Protein AF-A0A3D1R0Y3-F1 (afdb_monomer_lite)

Sequence (272 aa):
MRRLLLPVTCLALLPGCATTWTLLALGGVEVEEGSFSQAKPVGPTERRLVVEPVALPRQDQPPAPEAEAPPEPPGESVLPGPMPPAVEVEPSPVPLESCDCPPEPPPGRWEPEPPAPPRAEPELSVQLSCMLQQRPSRELVHKESFSYDVGWKLMTAFMAVSESAIAGLMAHSYLEGRRRGAEELTPLVLGSYLALDALGSALLFFLPTKHNVVDFEAEGRWTSSPGCPAGLTASVGGRSYQVAPDGVLEADGGARVYEQLATPDHGFELRL

Structure (mmCIF, N/CA/C/O backbone):
data_AF-A0A3D1R0Y3-F1
#
_entry.id   AF-A0A3D1R0Y3-F1
#
loop_
_atom_site.group_PDB
_atom_site.id
_atom_site.type_symbol
_atom_site.label_atom_id
_atom_site.label_alt_id
_atom_site.label_comp_id
_atom_site.label_asym_id
_atom_site.label_entity_id
_atom_site.label_seq_id
_atom_site.pdbx_PDB_ins_code
_atom_site.Cartn_x
_atom_site.Cartn_y
_atom_site.Cartn_z
_atom_site.occupancy
_atom_site.B_iso_or_equiv
_atom_site.auth_seq_id
_atom_site.auth_comp_id
_atom_site.auth_asym_id
_atom_site.auth_atom_id
_atom_site.pdbx_PDB_model_num
ATOM 1 N N . MET A 1 1 ? -28.653 5.276 62.771 1.00 43.91 1 MET A N 1
ATOM 2 C CA . MET A 1 1 ? -27.933 6.202 61.863 1.00 43.91 1 MET A CA 1
ATOM 3 C C . MET A 1 1 ? -27.333 5.563 60.598 1.00 43.91 1 MET A C 1
ATOM 5 O O . MET A 1 1 ? -26.984 6.307 59.699 1.00 43.91 1 MET A O 1
ATOM 9 N N . ARG A 1 2 ? -27.273 4.227 60.435 1.00 45.84 2 ARG A N 1
ATOM 10 C CA . ARG A 1 2 ? -26.730 3.581 59.212 1.00 45.84 2 ARG A CA 1
ATOM 11 C C . ARG A 1 2 ? -27.656 3.553 57.976 1.00 45.84 2 ARG A C 1
ATOM 13 O O . ARG A 1 2 ? -27.181 3.258 56.892 1.00 45.84 2 ARG A O 1
ATOM 20 N N . ARG A 1 3 ? -28.952 3.870 58.105 1.00 46.38 3 ARG A N 1
ATOM 21 C CA . ARG A 1 3 ? -29.938 3.746 57.004 1.00 46.38 3 ARG A CA 1
ATOM 22 C C . ARG A 1 3 ? -30.000 4.939 56.034 1.00 46.38 3 ARG A C 1
ATOM 24 O O . ARG A 1 3 ? -30.667 4.836 55.019 1.00 46.38 3 ARG A O 1
ATOM 31 N N . LEU A 1 4 ? -29.297 6.039 56.319 1.00 43.16 4 LEU A N 1
ATOM 32 C CA . LEU A 1 4 ? -29.298 7.255 55.485 1.00 43.16 4 LEU A CA 1
ATOM 33 C C . LEU A 1 4 ? -28.040 7.424 54.618 1.00 43.16 4 LEU A C 1
ATOM 35 O O . LEU A 1 4 ? -28.029 8.282 53.746 1.00 43.16 4 LEU A O 1
ATOM 39 N N . LEU A 1 5 ? -27.005 6.600 54.814 1.00 43.19 5 LEU A N 1
ATOM 40 C CA . LEU A 1 5 ? -25.767 6.693 54.031 1.00 43.19 5 LEU A CA 1
ATOM 41 C C . LEU A 1 5 ? -25.884 6.042 52.645 1.00 43.19 5 LEU A C 1
ATOM 43 O O . LEU A 1 5 ? -25.281 6.546 51.710 1.00 43.19 5 LEU A O 1
ATOM 47 N N . LEU A 1 6 ? -26.700 4.993 52.485 1.00 45.62 6 LEU A N 1
ATOM 48 C CA . LEU A 1 6 ? -26.834 4.261 51.216 1.00 45.62 6 LEU A CA 1
ATOM 49 C C . LEU A 1 6 ? -27.409 5.078 50.034 1.00 45.62 6 LEU A C 1
ATOM 51 O O . LEU A 1 6 ? -26.865 4.972 48.937 1.00 45.62 6 LEU A O 1
ATOM 55 N N . PRO A 1 7 ? -28.474 5.895 50.191 1.00 43.62 7 PRO A N 1
ATOM 56 C CA . PRO A 1 7 ? -29.010 6.654 49.059 1.00 43.62 7 PRO A CA 1
ATOM 57 C C . PRO A 1 7 ? -28.115 7.838 48.660 1.00 43.62 7 PRO A C 1
ATOM 59 O O . PRO A 1 7 ? -28.130 8.247 47.502 1.00 43.62 7 PRO A O 1
ATOM 62 N N . VAL A 1 8 ? -27.299 8.360 49.585 1.00 43.59 8 VAL A N 1
ATOM 63 C CA . VAL A 1 8 ? -26.380 9.481 49.318 1.00 43.59 8 VAL A CA 1
ATOM 64 C C . VAL A 1 8 ? -25.150 9.016 48.531 1.00 43.59 8 VAL A C 1
ATOM 66 O O . VAL A 1 8 ? -24.704 9.729 47.636 1.00 43.59 8 VAL A O 1
ATOM 69 N N . THR A 1 9 ? -24.649 7.798 48.767 1.00 47.84 9 THR A N 1
ATOM 70 C CA . THR A 1 9 ? -23.591 7.212 47.924 1.00 47.84 9 THR A CA 1
ATOM 71 C C . THR A 1 9 ? -24.084 6.824 46.530 1.00 47.84 9 THR A C 1
ATOM 73 O O . THR A 1 9 ? -23.337 7.007 45.573 1.00 47.84 9 THR A O 1
ATOM 76 N N . CYS A 1 10 ? -25.336 6.376 46.367 1.00 46.28 10 CYS A N 1
ATOM 77 C CA . CYS A 1 10 ? -25.897 6.121 45.030 1.00 46.28 10 CYS A CA 1
ATOM 78 C C . CYS A 1 10 ? -26.080 7.407 44.203 1.00 46.28 10 CYS A C 1
ATOM 80 O O . CYS A 1 10 ? -25.841 7.393 42.998 1.00 46.28 10 CYS A O 1
ATOM 82 N N . LEU A 1 11 ? -26.444 8.533 44.829 1.00 43.75 11 LEU A N 1
ATOM 83 C CA . LEU A 1 11 ? -26.556 9.825 44.135 1.00 43.75 11 LEU A CA 1
ATOM 84 C C . LEU A 1 11 ? -25.196 10.452 43.786 1.00 43.75 11 LEU A C 1
ATOM 86 O O . LEU A 1 11 ? -25.104 11.189 42.808 1.00 43.75 11 LEU A O 1
ATOM 90 N N . ALA A 1 12 ? -24.135 10.129 44.531 1.00 46.06 12 ALA A N 1
ATOM 91 C CA . ALA A 1 12 ? -22.780 10.616 44.266 1.00 46.06 12 ALA A CA 1
ATOM 92 C C . ALA A 1 12 ? -22.021 9.824 43.179 1.00 46.06 12 ALA A C 1
ATOM 94 O O . ALA A 1 12 ? -20.980 10.287 42.720 1.00 46.06 12 ALA A O 1
ATOM 95 N N . LEU A 1 13 ? -22.540 8.672 42.729 1.00 50.12 13 LEU A N 1
ATOM 96 C CA . LEU A 1 13 ? -21.955 7.869 41.640 1.00 50.12 13 LEU A CA 1
ATOM 97 C C . LEU A 1 13 ? -22.550 8.179 40.252 1.00 50.12 13 LEU A C 1
ATOM 99 O O . LEU A 1 13 ? -21.905 7.921 39.240 1.00 50.12 13 LEU A O 1
ATOM 103 N N . LEU A 1 14 ? -23.724 8.816 40.188 1.00 51.53 14 LEU A N 1
ATOM 104 C CA . LEU A 1 14 ? -24.324 9.315 38.942 1.00 51.53 14 LEU A CA 1
ATOM 105 C C . LEU A 1 14 ? -23.527 10.432 38.217 1.00 51.53 14 LEU A C 1
ATOM 107 O O . LEU A 1 14 ? -23.531 10.431 36.986 1.00 51.53 14 LEU A O 1
ATOM 111 N N . PRO A 1 15 ? -22.800 11.362 38.879 1.00 48.25 15 PRO A N 1
ATOM 112 C CA . PRO A 1 15 ? -22.000 12.363 38.168 1.00 48.25 15 PRO A CA 1
ATOM 113 C C . PRO A 1 15 ? -20.711 11.806 37.544 1.00 48.25 15 PRO A C 1
ATOM 115 O O . PRO A 1 15 ? -20.110 12.504 36.733 1.00 48.25 15 PRO A O 1
ATOM 118 N N . GLY A 1 16 ? -20.300 10.569 37.864 1.00 50.56 16 GLY A N 1
ATOM 119 C CA . GLY A 1 16 ? -19.068 9.963 37.336 1.00 50.56 16 GLY A CA 1
ATOM 120 C C . GLY A 1 16 ? -19.076 9.760 35.817 1.00 50.56 16 GLY A C 1
ATOM 121 O O . GLY A 1 16 ? -18.033 9.879 35.176 1.00 50.56 16 GLY A O 1
ATOM 122 N N . CYS A 1 17 ? -20.253 9.536 35.225 1.00 54.53 17 CYS A N 1
ATOM 123 C CA . CYS A 1 17 ? -20.400 9.485 33.770 1.00 54.53 17 CYS A CA 1
ATOM 124 C C . CYS A 1 17 ? -20.296 10.891 33.157 1.00 54.53 17 CYS A C 1
ATOM 126 O O . CYS A 1 17 ? -19.574 11.100 32.193 1.00 54.53 17 CYS A O 1
ATOM 128 N N . ALA A 1 18 ? -20.953 11.902 33.733 1.00 48.59 18 ALA A N 1
ATOM 129 C CA . ALA A 1 18 ? -20.951 13.252 33.162 1.00 48.59 18 ALA A CA 1
ATOM 130 C C . ALA A 1 18 ? -19.571 13.941 33.226 1.00 48.59 18 ALA A C 1
ATOM 132 O O . ALA A 1 18 ? -19.209 14.673 32.301 1.00 48.59 18 ALA A O 1
ATOM 133 N N . THR A 1 19 ? -18.787 13.695 34.283 1.00 54.66 19 THR A N 1
ATOM 134 C CA . THR A 1 19 ? -17.438 14.266 34.447 1.00 54.66 19 THR A CA 1
ATOM 135 C C . THR A 1 19 ? -16.392 13.612 33.546 1.00 54.66 19 THR A C 1
ATOM 137 O O . THR A 1 19 ? -15.493 14.302 33.063 1.00 54.66 19 THR A O 1
ATOM 140 N N . THR A 1 20 ? -16.525 12.316 33.247 1.00 55.56 20 THR A N 1
ATOM 141 C CA . THR A 1 20 ? -15.668 11.640 32.256 1.00 55.56 20 THR A CA 1
ATOM 142 C C . THR A 1 20 ? -15.924 12.174 30.845 1.00 55.56 20 THR A C 1
ATOM 144 O O . THR A 1 20 ? -14.968 12.470 30.131 1.00 55.56 20 THR A O 1
ATOM 147 N N . TRP A 1 21 ? -17.185 12.443 30.483 1.00 51.09 21 TRP A N 1
ATOM 148 C CA . TRP A 1 21 ? -17.525 13.104 29.213 1.00 51.09 21 TRP A CA 1
ATOM 149 C C . TRP A 1 21 ? -16.947 14.528 29.089 1.00 51.09 21 TRP A C 1
ATOM 151 O O . TRP A 1 21 ? -16.508 14.918 28.008 1.00 51.09 21 TRP A O 1
ATOM 161 N N . THR A 1 22 ? -16.902 15.310 30.176 1.00 51.06 22 THR A N 1
ATOM 162 C CA . THR A 1 22 ? -16.377 16.693 30.134 1.00 51.06 22 THR A CA 1
ATOM 163 C C . THR A 1 22 ? -14.853 16.755 30.057 1.00 51.06 22 THR A C 1
ATOM 165 O O . THR A 1 22 ? -14.321 17.628 29.375 1.00 51.06 22 THR A O 1
ATOM 168 N N . LEU A 1 23 ? -14.141 15.829 30.707 1.00 54.38 23 LEU A N 1
ATOM 169 C CA . LEU A 1 23 ? -12.680 15.749 30.604 1.00 54.38 23 LEU A CA 1
ATOM 170 C C . LEU A 1 23 ? -12.221 15.294 29.207 1.00 54.38 23 LEU A C 1
ATOM 172 O O . LEU A 1 23 ? -11.168 15.735 28.750 1.00 54.38 23 LEU A O 1
ATOM 176 N N . LEU A 1 24 ? -13.028 14.502 28.490 1.00 50.38 24 LEU A N 1
ATOM 177 C CA . LEU A 1 24 ? -12.716 14.086 27.116 1.00 50.38 24 LEU A CA 1
ATOM 178 C C . LEU A 1 24 ? -12.907 15.177 26.067 1.00 50.38 24 LEU A C 1
ATOM 180 O O . LEU A 1 24 ? -12.140 15.229 25.114 1.00 50.38 24 LEU A O 1
ATOM 184 N N . ALA A 1 25 ? -13.878 16.075 26.242 1.00 54.69 25 ALA A N 1
ATOM 185 C CA . ALA A 1 25 ? -14.027 17.219 25.341 1.00 54.69 25 ALA A CA 1
ATOM 186 C C . ALA A 1 25 ? -12.804 18.163 25.376 1.00 54.69 25 ALA A C 1
ATOM 188 O O . ALA A 1 25 ? -12.629 18.977 24.472 1.00 54.69 25 ALA A O 1
ATOM 189 N N . LEU A 1 26 ? -11.969 18.060 26.419 1.00 51.59 26 LEU A N 1
ATOM 190 C CA . LEU A 1 26 ? -10.788 18.896 26.640 1.00 51.59 26 LEU A CA 1
ATOM 191 C C . LEU A 1 26 ? -9.466 18.184 26.313 1.00 51.59 26 LEU A C 1
ATOM 193 O O . LEU A 1 26 ? -8.479 18.852 26.008 1.00 51.59 26 LEU A O 1
ATOM 197 N N . GLY A 1 27 ? -9.430 16.851 26.369 1.00 49.34 27 GLY A N 1
ATOM 198 C CA . GLY A 1 27 ? -8.261 16.061 25.999 1.00 49.34 27 GLY A CA 1
ATO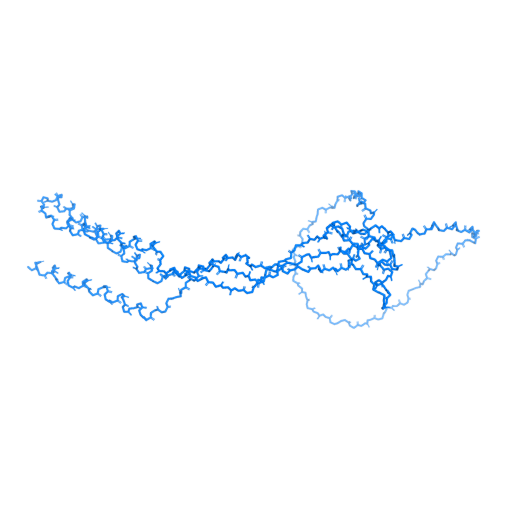M 199 C C . GLY A 1 27 ? -8.284 15.743 24.511 1.00 49.34 27 GLY A C 1
ATOM 200 O O . GLY A 1 27 ? -8.960 14.808 24.101 1.00 49.34 27 GLY A O 1
ATOM 201 N N . GLY A 1 28 ? -7.558 16.507 23.695 1.00 47.62 28 GLY A N 1
ATOM 202 C CA . GLY A 1 28 ? -7.338 16.164 22.289 1.00 47.62 28 GLY A CA 1
ATOM 203 C C . GLY A 1 28 ? -6.600 14.831 22.188 1.00 47.62 28 GLY A C 1
ATOM 204 O O . GLY A 1 28 ? -5.388 14.789 22.374 1.00 47.62 28 GLY A O 1
ATOM 205 N N . VAL A 1 29 ? -7.333 13.740 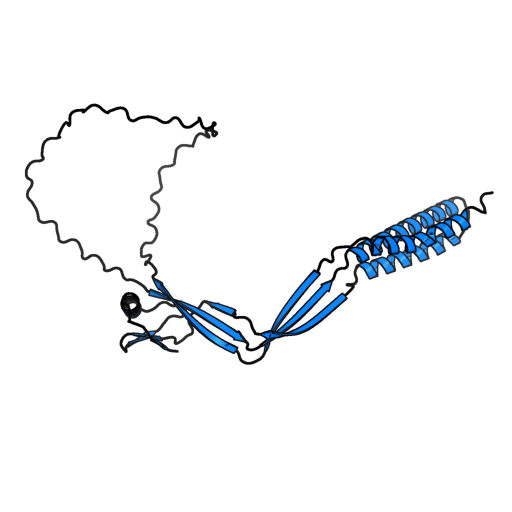21.960 1.00 53.44 29 VAL A N 1
ATOM 206 C CA . VAL A 1 29 ? -6.742 12.413 21.773 1.00 53.44 29 VAL A CA 1
ATOM 207 C C . VAL A 1 29 ? -6.378 12.243 20.305 1.00 53.44 29 VAL A C 1
ATOM 209 O O . VAL A 1 29 ? -7.191 12.495 19.416 1.00 53.44 29 VAL A O 1
ATOM 212 N N . GLU A 1 30 ? -5.137 11.829 20.068 1.00 51.34 30 GLU A N 1
ATOM 213 C CA . GLU A 1 30 ? -4.629 11.514 18.739 1.00 51.34 30 GLU A CA 1
ATOM 214 C C . GLU A 1 30 ? -5.398 10.322 18.158 1.00 51.34 30 GLU A C 1
ATOM 216 O O . GLU A 1 30 ? -5.538 9.268 18.781 1.00 51.34 30 GLU A O 1
ATOM 221 N N . VAL A 1 31 ? -5.942 10.517 16.959 1.00 54.69 31 VAL A N 1
ATOM 222 C CA . VAL A 1 31 ? -6.639 9.481 16.201 1.00 54.69 31 VAL A CA 1
ATOM 223 C C . VAL A 1 31 ? -5.588 8.719 15.409 1.00 54.69 31 VAL A C 1
ATOM 225 O O . VAL A 1 31 ? -4.955 9.281 14.517 1.00 54.69 31 VAL A O 1
ATOM 228 N N . GLU A 1 32 ? -5.396 7.441 15.726 1.00 53.75 32 GLU A N 1
ATOM 229 C CA . GLU A 1 32 ? -4.539 6.573 14.924 1.00 53.75 32 GLU A CA 1
ATOM 230 C C . GLU A 1 32 ? -5.332 6.128 13.683 1.00 53.75 32 GLU A C 1
ATOM 232 O O . GLU A 1 32 ? -6.321 5.388 13.766 1.00 53.75 32 GLU A O 1
ATOM 237 N N . GLU A 1 33 ? -4.951 6.657 12.519 1.00 56.75 33 GLU A N 1
ATOM 238 C CA . GLU A 1 33 ? -5.607 6.367 11.245 1.00 56.75 33 GLU A CA 1
ATOM 239 C C . GLU A 1 33 ? -4.946 5.165 10.563 1.00 56.75 33 GLU A C 1
ATOM 241 O O . GLU A 1 33 ? -3.871 5.262 9.972 1.00 56.75 33 GLU A O 1
ATOM 246 N N . GLY A 1 34 ? -5.624 4.016 10.599 1.00 58.06 34 GLY A N 1
ATOM 247 C CA . GLY A 1 34 ? -5.303 2.892 9.727 1.00 58.06 34 GLY A CA 1
ATOM 248 C C . GLY A 1 34 ? -6.006 3.071 8.384 1.00 58.06 34 GLY A C 1
ATOM 249 O O . GLY A 1 34 ? -7.223 3.270 8.343 1.00 58.06 34 GLY A O 1
ATOM 250 N N . SER A 1 35 ? -5.274 2.983 7.272 1.00 70.88 35 SER A N 1
ATOM 251 C CA . SER A 1 35 ? -5.894 2.970 5.943 1.00 70.88 35 SER A CA 1
ATOM 252 C C . SER A 1 35 ? -5.391 1.815 5.097 1.00 70.88 35 SER A C 1
ATOM 254 O O . SER A 1 35 ? -4.200 1.502 5.085 1.00 70.88 35 SER A O 1
ATOM 256 N N . PHE A 1 36 ? -6.322 1.196 4.387 1.00 76.69 36 PHE A N 1
ATOM 257 C CA . PHE A 1 36 ? -6.064 0.173 3.397 1.00 76.69 36 PHE A CA 1
ATOM 258 C C . PHE A 1 36 ? -6.572 0.681 2.051 1.00 76.69 36 PHE A C 1
ATOM 260 O O . PHE A 1 36 ? -7.679 1.208 1.945 1.00 76.69 36 PHE A O 1
ATOM 267 N N . SER A 1 37 ? -5.742 0.568 1.018 1.00 78.88 37 SER A N 1
ATOM 268 C CA . SER A 1 37 ? -6.105 0.989 -0.332 1.00 78.88 37 SER A CA 1
ATOM 269 C C . SER A 1 37 ? -5.895 -0.149 -1.314 1.00 78.88 37 SER A C 1
ATOM 271 O O . SER A 1 37 ? -4.776 -0.653 -1.437 1.00 78.88 37 SER A O 1
ATOM 273 N N . GLN A 1 38 ? -6.940 -0.504 -2.052 1.00 83.94 38 GLN A N 1
ATOM 274 C CA . GLN A 1 38 ? -6.845 -1.367 -3.224 1.00 83.94 38 GLN A CA 1
ATOM 275 C C . GLN A 1 38 ? -7.096 -0.538 -4.477 1.00 83.94 38 GLN A C 1
ATOM 277 O O . GLN A 1 38 ? -8.025 0.260 -4.525 1.00 83.94 38 GLN A O 1
ATOM 282 N N . ALA A 1 39 ? -6.271 -0.733 -5.500 1.00 85.00 39 ALA A N 1
ATOM 283 C CA . ALA A 1 39 ? -6.458 -0.107 -6.799 1.00 85.00 39 ALA A CA 1
ATOM 284 C C . ALA A 1 39 ? -6.788 -1.183 -7.831 1.00 85.00 39 ALA A C 1
ATOM 286 O O . ALA A 1 39 ? -6.096 -2.201 -7.922 1.00 85.00 39 ALA A O 1
ATOM 287 N N . LYS A 1 40 ? -7.846 -0.961 -8.611 1.00 86.81 40 LYS A N 1
ATOM 288 C CA . LYS A 1 40 ? -8.212 -1.823 -9.735 1.00 86.81 40 LYS A CA 1
ATOM 289 C C . LYS A 1 40 ? -8.033 -1.056 -11.047 1.00 86.81 40 LYS A C 1
ATOM 291 O O . LYS A 1 40 ? -8.604 0.027 -11.176 1.00 86.81 40 LYS A O 1
ATOM 296 N N . PRO A 1 41 ? -7.296 -1.596 -12.033 1.00 84.81 41 PRO A N 1
ATOM 297 C CA . PRO A 1 41 ? -7.126 -0.930 -13.319 1.00 84.81 41 PRO A CA 1
ATOM 298 C C . PRO A 1 41 ? -8.458 -0.867 -14.075 1.00 84.81 41 PRO A C 1
ATOM 300 O O . PRO A 1 41 ? -9.185 -1.863 -14.160 1.00 84.81 41 PRO A O 1
ATOM 303 N N . VAL A 1 42 ? -8.766 0.301 -14.642 1.00 86.75 42 VAL A N 1
ATOM 304 C CA . VAL A 1 42 ? -9.965 0.551 -15.450 1.00 86.75 42 VAL A CA 1
ATOM 305 C C . VAL A 1 42 ? -9.577 1.260 -16.752 1.00 86.75 42 VAL A C 1
ATOM 307 O O . VAL A 1 42 ? -8.870 2.267 -16.772 1.00 86.75 42 VAL A O 1
ATOM 310 N N . GLY A 1 43 ? -10.080 0.740 -17.871 1.00 85.12 43 GLY A N 1
ATOM 311 C CA . GLY A 1 43 ? -9.884 1.335 -19.192 1.00 85.12 43 GLY A CA 1
ATOM 312 C C . GLY A 1 43 ? -8.619 0.864 -19.923 1.00 85.12 43 GLY A C 1
ATOM 313 O O . GLY A 1 43 ? -7.980 -0.105 -19.507 1.00 85.12 43 GLY A O 1
ATOM 314 N N . PRO A 1 44 ? -8.286 1.506 -21.059 1.00 88.06 44 PRO A N 1
ATOM 315 C CA . PRO A 1 44 ? -7.142 1.124 -21.878 1.00 88.06 44 PRO A CA 1
ATOM 316 C C . PRO A 1 44 ? -5.819 1.308 -21.128 1.00 88.06 44 PRO A C 1
ATOM 318 O O . PRO A 1 44 ? -5.674 2.200 -20.291 1.00 88.06 44 PRO A O 1
ATOM 321 N N . THR A 1 45 ? -4.842 0.462 -21.446 1.00 88.31 45 THR A N 1
ATOM 322 C CA . THR A 1 45 ? -3.493 0.519 -20.876 1.00 88.31 45 THR A CA 1
ATOM 323 C C . THR A 1 45 ? -2.544 1.182 -21.862 1.00 88.31 45 THR A C 1
ATOM 325 O O . THR A 1 45 ? -2.357 0.696 -22.976 1.00 88.31 45 THR A O 1
ATOM 328 N N . GLU A 1 46 ? -1.923 2.273 -21.434 1.00 89.38 46 GLU A N 1
ATOM 329 C CA . GLU A 1 46 ? -0.787 2.874 -22.116 1.00 89.38 46 GLU A CA 1
ATOM 330 C C . GLU A 1 46 ? 0.457 2.026 -21.830 1.00 89.38 46 GLU A C 1
ATOM 332 O O . GLU A 1 46 ? 0.731 1.671 -20.680 1.00 89.38 46 GLU A O 1
ATOM 337 N N . ARG A 1 47 ? 1.200 1.666 -22.878 1.00 86.50 47 ARG A N 1
ATOM 338 C CA . ARG A 1 47 ? 2.437 0.892 -22.769 1.00 86.50 47 ARG A CA 1
ATOM 339 C C . ARG A 1 47 ? 3.564 1.673 -23.414 1.00 86.50 47 ARG A C 1
ATOM 341 O O . ARG A 1 47 ? 3.418 2.132 -24.543 1.00 86.50 47 ARG A O 1
ATOM 348 N N . ARG A 1 48 ? 4.691 1.777 -22.718 1.00 85.94 48 ARG A N 1
ATOM 349 C CA . ARG A 1 48 ? 5.932 2.317 -23.271 1.00 85.94 48 ARG A CA 1
ATOM 350 C C . ARG A 1 48 ? 7.094 1.408 -22.912 1.00 85.94 48 ARG A C 1
ATOM 352 O O . ARG A 1 48 ? 7.151 0.866 -21.809 1.00 85.94 48 ARG A O 1
ATOM 359 N N . LEU A 1 49 ? 8.005 1.245 -23.857 1.00 85.44 49 LEU A N 1
ATOM 360 C CA . LEU A 1 49 ? 9.255 0.538 -23.647 1.00 85.44 49 LEU A CA 1
ATOM 361 C C . LEU A 1 49 ? 10.338 1.584 -23.387 1.00 85.44 49 LEU A C 1
ATOM 363 O O . LEU A 1 49 ? 10.576 2.443 -24.234 1.00 85.44 49 LEU A O 1
ATOM 367 N N . VAL A 1 50 ? 10.954 1.530 -22.212 1.00 84.62 50 VAL A N 1
ATOM 368 C CA . VAL A 1 50 ? 12.142 2.328 -21.901 1.00 84.62 50 VAL A CA 1
ATOM 369 C C . VAL A 1 50 ? 13.343 1.417 -22.097 1.00 84.62 50 VAL A C 1
ATOM 371 O O . VAL A 1 50 ? 13.378 0.336 -21.513 1.00 84.62 50 VAL A O 1
ATOM 374 N N . VAL A 1 51 ? 14.282 1.821 -22.950 1.00 82.81 51 VAL A N 1
ATOM 375 C CA . VAL A 1 51 ? 15.495 1.049 -23.233 1.00 82.81 51 VAL A CA 1
ATOM 376 C C . VAL A 1 51 ? 16.704 1.911 -22.940 1.00 82.81 51 VAL A C 1
ATOM 378 O O . VAL A 1 51 ? 16.843 2.996 -23.503 1.00 82.81 51 VAL A O 1
ATOM 381 N N . GLU A 1 52 ? 17.573 1.412 -22.073 1.00 83.00 52 GLU A N 1
ATOM 382 C CA . GLU A 1 52 ? 18.833 2.055 -21.726 1.00 83.00 52 GLU A CA 1
ATOM 383 C C . GLU A 1 52 ? 19.990 1.114 -22.071 1.00 83.00 52 GLU A C 1
ATOM 385 O O . GLU A 1 52 ? 19.969 -0.056 -21.680 1.00 83.00 52 GLU A O 1
ATOM 390 N N . PRO A 1 53 ? 21.001 1.572 -22.820 1.00 75.75 53 PRO A N 1
ATOM 391 C CA . PRO A 1 53 ? 22.163 0.751 -23.104 1.00 75.75 53 PRO A CA 1
ATOM 392 C C . PRO A 1 53 ? 23.056 0.651 -21.865 1.00 75.75 53 PRO A C 1
ATOM 394 O O . PRO A 1 53 ? 23.460 1.658 -21.286 1.00 75.75 53 PRO A O 1
ATOM 397 N N . VAL A 1 54 ? 23.401 -0.576 -21.488 1.00 77.69 54 VAL A N 1
ATOM 398 C CA . VAL A 1 54 ? 24.332 -0.882 -20.404 1.00 77.69 54 VAL A CA 1
ATOM 399 C C . VAL A 1 54 ? 25.541 -1.589 -21.008 1.00 77.69 54 VAL A C 1
ATOM 401 O O . VAL A 1 54 ? 25.446 -2.690 -21.553 1.00 77.69 54 VAL A O 1
ATOM 404 N N . ALA A 1 55 ? 26.703 -0.943 -20.930 1.00 68.12 55 ALA A N 1
ATOM 405 C CA . ALA A 1 55 ? 27.966 -1.584 -21.269 1.00 68.12 55 ALA A CA 1
ATOM 406 C C . ALA A 1 55 ? 28.393 -2.462 -20.087 1.00 68.12 55 ALA A C 1
ATOM 408 O O . ALA A 1 55 ? 28.730 -1.943 -19.021 1.00 68.12 55 ALA A O 1
ATOM 409 N N . LEU A 1 56 ? 28.360 -3.784 -20.261 1.00 65.06 56 LEU A N 1
ATOM 410 C CA . LEU A 1 56 ? 28.872 -4.712 -19.259 1.00 65.06 56 LEU A CA 1
ATOM 411 C C . LEU A 1 56 ? 30.316 -5.109 -19.590 1.00 65.06 56 LEU A C 1
ATOM 413 O O . LEU A 1 56 ? 30.598 -5.479 -20.732 1.00 65.06 56 LEU A O 1
ATOM 417 N N . PRO A 1 57 ? 31.238 -5.089 -18.611 1.00 56.22 57 PRO A N 1
ATOM 418 C CA . PRO A 1 57 ? 32.516 -5.765 -18.763 1.00 56.22 57 PRO A CA 1
ATOM 419 C C . PRO A 1 57 ? 32.272 -7.279 -18.762 1.00 56.22 57 PRO A C 1
ATOM 421 O O . PRO A 1 57 ? 31.628 -7.815 -17.858 1.00 56.22 57 PRO A O 1
ATOM 424 N N . ARG A 1 58 ? 32.778 -7.981 -19.777 1.00 58.19 58 ARG A N 1
ATOM 425 C CA . ARG A 1 58 ? 32.640 -9.434 -19.872 1.00 58.19 58 ARG A CA 1
ATOM 426 C C . ARG A 1 58 ? 33.454 -10.118 -18.764 1.00 58.19 58 ARG A C 1
ATOM 428 O O . ARG A 1 58 ? 34.670 -9.954 -18.694 1.00 58.19 58 ARG A O 1
ATOM 435 N N . GLN A 1 59 ? 32.789 -10.877 -17.889 1.00 51.38 59 GLN A N 1
ATOM 436 C CA . GLN A 1 59 ? 33.444 -11.753 -16.909 1.00 51.38 59 GLN A CA 1
ATOM 437 C C . GLN A 1 59 ? 33.874 -13.065 -17.587 1.00 51.38 59 GLN A C 1
ATOM 439 O O . GLN A 1 59 ? 33.197 -14.079 -17.464 1.00 51.38 59 GLN A O 1
ATOM 444 N N . ASP A 1 60 ? 34.999 -13.061 -18.302 1.00 50.44 60 ASP A N 1
ATOM 445 C CA . ASP A 1 60 ? 35.563 -14.283 -18.912 1.00 50.44 60 ASP A CA 1
ATOM 446 C C . ASP A 1 60 ? 36.558 -15.034 -18.007 1.00 50.44 60 ASP A C 1
ATOM 448 O O . ASP A 1 60 ? 37.287 -15.912 -18.465 1.00 50.44 60 ASP A O 1
ATOM 452 N N . GLN A 1 61 ? 36.585 -14.747 -16.705 1.00 46.56 61 GLN A N 1
ATOM 453 C CA . GLN A 1 61 ? 37.338 -15.563 -15.756 1.00 46.56 61 GLN A CA 1
ATOM 454 C C . GLN A 1 61 ? 36.401 -16.129 -14.689 1.00 46.56 61 GLN A C 1
ATOM 456 O O . GLN A 1 61 ? 35.885 -15.362 -13.874 1.00 46.56 61 GLN A O 1
ATOM 461 N N . PRO A 1 62 ? 36.214 -17.466 -14.629 1.00 48.12 62 PRO A N 1
ATOM 462 C CA . PRO A 1 62 ? 35.926 -18.100 -13.350 1.00 48.12 62 PRO A CA 1
ATOM 463 C C . PRO A 1 62 ? 36.961 -17.560 -12.356 1.00 48.12 62 PRO A C 1
ATOM 465 O O . PRO A 1 62 ? 38.135 -17.474 -12.744 1.00 48.12 62 PRO A O 1
ATOM 468 N N . PRO A 1 63 ? 36.579 -17.168 -11.125 1.00 49.78 63 PRO A N 1
ATOM 469 C CA . PRO A 1 63 ? 37.576 -16.816 -10.127 1.00 49.78 63 PRO A CA 1
ATOM 470 C C . PRO A 1 63 ? 38.581 -17.964 -10.098 1.00 49.78 63 PRO A C 1
ATOM 472 O O . PRO A 1 63 ? 38.189 -19.128 -9.959 1.00 49.78 63 PRO A O 1
ATOM 475 N N . ALA A 1 64 ? 39.855 -17.652 -10.357 1.00 52.25 64 ALA A N 1
ATOM 476 C CA . ALA A 1 64 ? 40.917 -18.632 -10.206 1.00 52.25 64 ALA A CA 1
ATOM 477 C C . ALA A 1 64 ? 40.706 -19.289 -8.834 1.00 52.25 64 ALA A C 1
ATOM 479 O O . ALA A 1 64 ? 40.414 -18.550 -7.888 1.00 52.25 64 ALA A O 1
ATOM 480 N N . PRO A 1 65 ? 40.760 -20.631 -8.716 1.00 49.34 65 PRO A N 1
ATOM 481 C CA . PRO A 1 65 ? 40.614 -21.272 -7.417 1.00 49.34 65 PRO A CA 1
ATOM 482 C C . PRO A 1 65 ? 41.585 -20.574 -6.471 1.00 49.34 65 PRO A C 1
ATOM 484 O O . PRO A 1 65 ? 42.776 -20.503 -6.784 1.00 49.34 65 PRO A O 1
ATOM 487 N N . GLU A 1 66 ? 41.050 -19.964 -5.407 1.00 51.69 66 GLU A N 1
ATOM 488 C CA . GLU A 1 66 ? 41.846 -19.259 -4.409 1.00 51.69 66 GLU A CA 1
ATOM 489 C C . GLU A 1 66 ? 42.992 -20.185 -4.024 1.00 51.69 66 GLU A C 1
ATOM 491 O O . GLU A 1 66 ? 42.776 -21.281 -3.502 1.00 51.69 66 GLU A O 1
ATOM 496 N N . ALA A 1 67 ? 44.215 -19.779 -4.368 1.00 49.38 67 ALA A N 1
ATOM 497 C CA . ALA A 1 67 ? 45.391 -20.418 -3.830 1.00 49.38 67 ALA A CA 1
ATOM 498 C C . ALA A 1 67 ? 45.276 -20.256 -2.318 1.00 49.38 67 ALA A C 1
ATOM 500 O O . ALA A 1 67 ? 45.306 -19.134 -1.815 1.00 49.38 67 ALA A O 1
ATOM 501 N N . GLU A 1 68 ? 45.052 -21.381 -1.646 1.00 46.47 68 GLU A N 1
ATOM 502 C CA . GLU A 1 68 ? 44.936 -21.522 -0.204 1.00 46.47 68 GLU A CA 1
ATOM 503 C C . GLU A 1 68 ? 46.048 -20.692 0.451 1.00 46.47 68 GLU A C 1
ATOM 505 O O . GLU A 1 68 ? 47.232 -21.038 0.388 1.00 46.47 68 GLU A O 1
ATOM 510 N N . ALA A 1 69 ? 45.681 -19.524 0.981 1.00 52.09 69 ALA A N 1
ATOM 511 C CA . ALA A 1 69 ? 46.621 -18.670 1.680 1.00 52.09 69 ALA A CA 1
ATOM 512 C C . ALA A 1 69 ? 47.132 -19.453 2.901 1.00 52.09 69 ALA A C 1
ATOM 514 O O . ALA A 1 69 ? 46.320 -20.054 3.613 1.00 52.09 69 ALA A O 1
ATOM 515 N N . PRO A 1 70 ? 48.453 -19.481 3.166 1.00 57.62 70 PRO A N 1
ATOM 516 C CA . PRO A 1 70 ? 48.976 -20.087 4.382 1.00 57.62 70 PRO A CA 1
ATOM 517 C C . PRO A 1 70 ? 48.271 -19.472 5.600 1.00 57.62 70 PRO A C 1
ATOM 519 O O . PRO A 1 70 ? 48.069 -18.256 5.611 1.00 57.62 70 PRO A O 1
ATOM 522 N N . PRO A 1 71 ? 47.887 -20.272 6.611 1.00 52.38 71 PRO A N 1
ATOM 523 C CA . PRO A 1 71 ? 47.086 -19.784 7.725 1.00 52.38 71 PRO A CA 1
ATOM 524 C C . PRO A 1 71 ? 47.793 -18.620 8.428 1.00 52.38 71 PRO A C 1
ATOM 526 O O . PRO A 1 71 ? 48.948 -18.745 8.845 1.00 52.38 71 PRO A O 1
ATOM 529 N N . GLU A 1 72 ? 47.089 -17.492 8.552 1.00 60.09 72 GLU A N 1
ATOM 530 C CA . GLU A 1 72 ? 47.546 -16.342 9.328 1.00 60.09 72 GLU A CA 1
ATOM 531 C C . GLU A 1 72 ? 47.805 -16.758 10.787 1.00 60.09 72 GLU A C 1
ATOM 533 O O . GLU A 1 72 ? 47.005 -17.496 11.378 1.00 60.09 72 GLU A O 1
ATOM 538 N N . PRO A 1 73 ? 48.909 -16.299 11.405 1.00 57.62 73 PRO A N 1
ATOM 539 C CA . PRO A 1 73 ? 49.119 -16.493 12.830 1.00 57.62 73 PRO A CA 1
ATOM 540 C C . PRO A 1 73 ? 48.035 -15.740 13.624 1.00 57.62 73 PRO A C 1
ATOM 542 O O . PRO A 1 73 ? 47.600 -14.665 13.208 1.00 57.62 73 PRO A O 1
ATOM 545 N N . PRO A 1 74 ? 47.588 -16.281 14.771 1.00 47.75 74 PRO A N 1
ATOM 546 C CA . PRO A 1 74 ? 46.485 -15.711 15.533 1.00 47.75 74 PRO A CA 1
ATOM 547 C C . PRO A 1 74 ? 46.803 -14.278 15.967 1.00 47.75 74 PRO A C 1
ATOM 549 O O . PRO A 1 74 ? 47.757 -14.035 16.705 1.00 47.75 74 PRO A O 1
ATOM 552 N N . GLY A 1 75 ? 45.975 -13.341 15.499 1.00 42.41 75 GLY A N 1
ATOM 553 C CA . GLY A 1 75 ? 46.039 -11.932 15.858 1.00 42.41 75 GLY A CA 1
ATOM 554 C C . GLY A 1 75 ? 45.860 -11.730 17.359 1.00 42.41 75 GLY A C 1
ATOM 555 O O . GLY A 1 75 ? 44.830 -12.077 17.941 1.00 42.41 75 GLY A O 1
ATOM 556 N N . GLU A 1 76 ? 46.876 -11.144 17.983 1.00 46.75 76 GLU A N 1
ATOM 557 C CA . GLU A 1 76 ? 46.805 -10.621 19.338 1.00 46.75 76 GLU A CA 1
ATOM 558 C C . GLU A 1 76 ? 45.878 -9.398 19.349 1.00 46.75 76 GLU A C 1
ATOM 560 O O . GLU A 1 76 ? 46.100 -8.395 18.671 1.00 46.75 76 GLU A O 1
ATOM 565 N N . SER A 1 77 ? 44.803 -9.504 20.126 1.00 44.94 77 SER A N 1
ATOM 566 C CA . SER A 1 77 ? 43.863 -8.427 20.425 1.00 44.94 77 SER A CA 1
ATOM 567 C C . SER A 1 77 ? 44.579 -7.300 21.181 1.00 44.94 77 SER A C 1
ATOM 569 O O . SER A 1 77 ? 44.663 -7.326 22.412 1.00 44.94 77 SER A O 1
ATOM 571 N N . VAL A 1 78 ? 45.048 -6.279 20.465 1.00 52.06 78 VAL A N 1
ATOM 572 C CA . VAL A 1 78 ? 45.497 -5.019 21.070 1.00 52.06 78 VAL A CA 1
ATOM 573 C C . VAL A 1 78 ? 44.342 -4.016 21.034 1.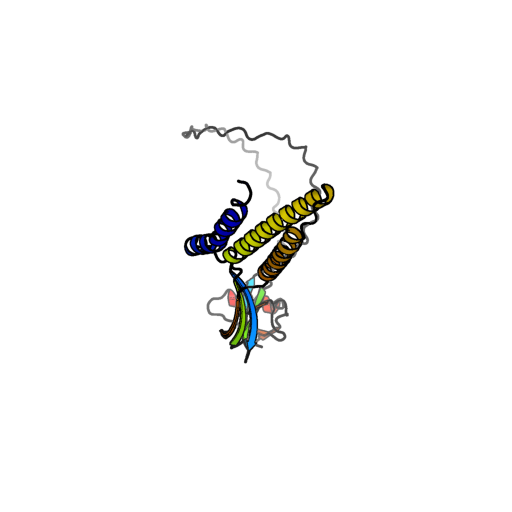00 52.06 78 VAL A C 1
ATOM 575 O O . VAL A 1 78 ? 43.925 -3.543 19.980 1.00 52.06 78 VAL A O 1
ATOM 578 N N . LEU A 1 79 ? 43.808 -3.723 22.222 1.00 50.81 79 LEU A N 1
ATOM 579 C CA . LEU A 1 79 ? 42.838 -2.658 22.492 1.00 50.81 79 LEU A CA 1
ATOM 580 C C . LEU A 1 79 ? 43.315 -1.301 21.932 1.00 50.81 79 LEU A C 1
ATOM 582 O O . LEU A 1 79 ? 44.498 -0.978 22.061 1.00 50.81 79 LEU A O 1
ATOM 586 N N . PRO A 1 80 ? 42.416 -0.455 21.394 1.00 48.06 80 PRO A N 1
ATOM 587 C CA . PRO A 1 80 ? 42.787 0.875 20.927 1.00 48.06 80 PRO A CA 1
ATOM 588 C C . PRO A 1 80 ? 43.089 1.797 22.118 1.00 48.06 80 PRO A C 1
ATOM 590 O O . PRO A 1 80 ? 42.200 2.166 22.887 1.00 48.06 80 PRO A O 1
ATOM 593 N N . GLY A 1 81 ? 44.363 2.162 22.273 1.00 51.69 81 GLY A N 1
ATOM 594 C CA . GLY A 1 81 ? 44.809 3.243 23.154 1.00 51.69 81 GLY A CA 1
ATOM 595 C C . GLY A 1 81 ? 44.551 4.631 22.540 1.00 51.69 81 GLY A C 1
ATOM 596 O O . GLY A 1 81 ? 44.385 4.747 21.325 1.00 51.69 81 GLY A O 1
ATOM 597 N N . PRO A 1 82 ? 44.491 5.694 23.361 1.00 58.53 82 PRO A N 1
ATOM 598 C CA . PRO A 1 82 ? 44.043 7.020 22.938 1.00 58.53 82 PRO A CA 1
ATOM 599 C C . PRO A 1 82 ? 45.059 7.726 22.026 1.00 58.53 82 PRO A C 1
ATOM 601 O O . PRO A 1 82 ? 46.267 7.660 22.250 1.00 58.53 82 PRO A O 1
ATOM 604 N N . MET A 1 83 ? 44.546 8.441 21.017 1.00 62.06 83 MET A N 1
ATOM 605 C CA . MET A 1 83 ? 45.327 9.288 20.106 1.00 62.06 83 MET A CA 1
ATOM 606 C C . MET A 1 83 ? 46.053 10.422 20.854 1.00 62.06 83 MET A C 1
ATOM 608 O O . MET A 1 83 ? 45.399 11.163 21.595 1.00 62.06 83 MET A O 1
ATOM 612 N N . PRO A 1 84 ? 47.363 10.633 20.622 1.00 66.44 84 PRO A N 1
ATOM 613 C CA . PRO A 1 84 ? 48.045 11.863 21.008 1.00 66.44 84 PRO A CA 1
ATOM 614 C C . PRO A 1 84 ? 47.802 12.998 19.986 1.00 66.44 84 PRO A C 1
ATOM 616 O O . PRO A 1 84 ? 47.489 12.730 18.823 1.00 66.44 84 PRO A O 1
ATOM 619 N N . PRO A 1 85 ? 47.918 14.270 20.415 1.00 50.75 85 PRO A N 1
ATOM 620 C CA . PRO A 1 85 ? 47.577 15.438 19.606 1.00 50.75 85 PRO A CA 1
ATOM 621 C C . PRO A 1 85 ? 48.587 15.705 18.483 1.00 50.75 85 PRO A C 1
ATOM 623 O O . PRO A 1 85 ? 49.760 15.347 18.573 1.00 50.75 85 PRO A O 1
ATOM 626 N N . ALA A 1 86 ? 48.100 16.379 17.439 1.00 47.72 86 ALA A N 1
ATOM 627 C CA . ALA A 1 86 ? 48.869 16.795 16.275 1.00 47.72 86 ALA A CA 1
ATOM 628 C C . ALA A 1 86 ? 50.065 17.674 16.672 1.00 47.72 86 ALA A C 1
ATOM 630 O O . ALA A 1 86 ? 49.899 18.720 17.299 1.00 47.72 86 ALA A O 1
ATOM 631 N N . VAL A 1 87 ? 51.260 17.244 16.271 1.00 49.56 87 VAL A N 1
ATOM 632 C CA . VAL A 1 87 ? 52.484 18.045 16.308 1.00 49.56 87 VAL A CA 1
ATOM 633 C C . VAL A 1 87 ? 52.869 18.333 14.861 1.00 49.56 87 VAL A C 1
ATOM 635 O O . VAL A 1 87 ? 53.108 17.409 14.085 1.00 49.56 87 VAL A O 1
ATOM 638 N N . GLU A 1 88 ? 52.886 19.616 14.500 1.00 55.12 88 GLU A N 1
ATOM 639 C CA . GLU A 1 88 ? 53.513 20.114 13.277 1.00 55.12 88 GLU A CA 1
ATOM 640 C C . GLU A 1 88 ? 55.009 19.786 13.324 1.00 55.12 88 GLU A C 1
ATOM 642 O O . GLU A 1 88 ? 55.709 20.172 14.260 1.00 55.12 88 GLU A O 1
ATOM 647 N N . VAL A 1 89 ? 55.500 19.056 12.323 1.00 47.22 89 VAL A N 1
ATOM 648 C CA . VAL A 1 89 ? 56.928 18.773 12.158 1.00 47.22 89 VAL A CA 1
ATOM 649 C C . VAL A 1 89 ? 57.409 19.495 10.905 1.00 47.22 89 VAL A C 1
ATOM 651 O O . VAL A 1 89 ? 57.013 19.163 9.788 1.00 47.22 89 VAL A O 1
ATOM 654 N N . GLU A 1 90 ? 58.251 20.507 11.118 1.00 48.09 90 GLU A N 1
ATOM 655 C CA . GLU A 1 90 ? 59.051 21.173 10.089 1.00 48.09 90 GLU A CA 1
ATOM 656 C C . GLU A 1 90 ? 59.986 20.177 9.369 1.00 48.09 90 GLU A C 1
ATOM 658 O O . GLU A 1 90 ? 60.463 19.213 9.978 1.00 48.09 90 GLU A O 1
ATOM 663 N N . PRO A 1 91 ? 60.303 20.397 8.079 1.00 48.56 91 PRO A N 1
ATOM 664 C CA . PRO A 1 91 ? 61.180 19.513 7.324 1.00 48.56 91 PRO A CA 1
ATOM 665 C C . PRO A 1 91 ? 62.645 19.710 7.734 1.00 48.56 91 PRO A C 1
ATOM 667 O O . PRO A 1 91 ? 63.246 20.753 7.482 1.00 48.56 91 PRO A O 1
ATOM 670 N N . SER A 1 92 ? 63.238 18.671 8.323 1.00 43.66 92 SER A N 1
ATOM 671 C CA . SER A 1 92 ? 64.685 18.583 8.541 1.00 43.66 92 SER A CA 1
ATOM 672 C C . SER A 1 92 ? 65.369 17.906 7.336 1.00 43.66 92 SER A C 1
ATOM 674 O O . SER A 1 92 ? 64.796 16.974 6.763 1.00 43.66 92 SER A O 1
ATOM 676 N N . PRO A 1 93 ? 66.565 18.356 6.911 1.00 52.44 93 PRO A N 1
ATOM 677 C CA . PRO A 1 93 ? 67.202 17.925 5.668 1.00 52.44 93 PRO A CA 1
ATOM 678 C C . PRO A 1 93 ? 67.869 16.547 5.800 1.00 52.44 93 PRO A C 1
ATOM 680 O O . PRO A 1 93 ? 68.627 16.292 6.734 1.00 52.44 93 PRO A O 1
ATOM 683 N N . VAL A 1 94 ? 67.616 15.672 4.824 1.00 54.25 94 VAL A N 1
ATOM 684 C CA . VAL A 1 94 ? 68.264 14.357 4.694 1.00 54.25 94 VAL A CA 1
ATOM 685 C C . VAL A 1 94 ? 69.663 14.533 4.075 1.00 54.25 94 VAL A C 1
ATOM 687 O O . VAL A 1 94 ? 69.782 15.221 3.057 1.00 54.25 94 VAL A O 1
ATOM 690 N N . PRO A 1 95 ? 70.727 13.938 4.648 1.00 52.12 95 PRO A N 1
ATOM 691 C CA . PRO A 1 95 ? 72.055 13.945 4.050 1.00 52.12 95 PRO A CA 1
ATOM 692 C C . PRO A 1 95 ? 72.149 12.962 2.873 1.00 52.12 95 PRO A C 1
ATOM 694 O O . PRO A 1 95 ? 71.587 11.872 2.901 1.00 52.12 95 PRO A O 1
ATOM 697 N N . LEU A 1 96 ? 72.881 13.377 1.835 1.00 53.56 96 LEU A N 1
ATOM 698 C CA . LEU A 1 96 ? 73.244 12.586 0.658 1.00 53.56 96 LEU A CA 1
ATOM 699 C C . LEU A 1 96 ? 74.046 11.343 1.064 1.00 53.56 96 LEU A C 1
ATOM 701 O O . LEU A 1 96 ? 75.238 11.443 1.355 1.00 53.56 96 LEU A O 1
ATOM 705 N N . GLU A 1 97 ? 73.396 10.183 1.040 1.00 55.38 97 GLU A N 1
ATOM 706 C CA . GLU A 1 97 ? 74.051 8.882 1.140 1.00 55.38 97 GLU A CA 1
ATOM 707 C C . GLU A 1 97 ? 74.336 8.346 -0.270 1.00 55.38 97 GLU A C 1
ATOM 709 O O . GLU A 1 97 ? 73.514 8.420 -1.187 1.00 55.38 97 GLU A O 1
ATOM 714 N N . SER A 1 98 ? 75.575 7.908 -0.453 1.00 46.19 98 SER A N 1
ATOM 715 C CA . SER A 1 98 ? 76.206 7.510 -1.706 1.00 46.19 98 SER A CA 1
ATOM 716 C C . SER A 1 98 ? 75.470 6.371 -2.411 1.00 46.19 98 SER A C 1
ATOM 718 O O . SER A 1 98 ? 75.243 5.316 -1.830 1.00 46.19 98 SER A O 1
ATOM 720 N N . CYS A 1 99 ? 75.162 6.568 -3.694 1.00 44.16 99 CYS A N 1
ATOM 721 C CA . CYS A 1 99 ? 74.668 5.519 -4.579 1.00 44.16 99 CYS A CA 1
ATOM 722 C C . CYS A 1 99 ? 75.789 4.515 -4.894 1.00 44.16 99 CYS A C 1
ATOM 724 O O . CYS A 1 99 ? 76.692 4.824 -5.672 1.00 44.16 99 CYS A O 1
ATOM 726 N N . ASP A 1 100 ? 75.702 3.312 -4.329 1.00 47.12 100 ASP A N 1
ATOM 727 C CA . ASP A 1 100 ? 76.397 2.130 -4.840 1.00 47.12 100 ASP A CA 1
ATOM 728 C C . ASP A 1 100 ? 75.642 1.614 -6.074 1.00 47.12 100 ASP A C 1
ATOM 730 O O . ASP A 1 100 ? 74.585 0.988 -5.974 1.00 47.12 100 ASP A O 1
ATOM 734 N N . CYS A 1 101 ? 76.163 1.910 -7.265 1.00 47.38 101 CYS A N 1
ATOM 735 C CA . CYS A 1 101 ? 75.668 1.323 -8.508 1.00 47.38 101 CYS A CA 1
ATOM 736 C C . CYS A 1 101 ? 76.126 -0.144 -8.609 1.00 47.38 101 CYS A C 1
ATOM 738 O O . CYS A 1 101 ? 77.334 -0.396 -8.564 1.00 47.38 101 CYS A O 1
ATOM 740 N N . PRO A 1 102 ? 75.224 -1.121 -8.816 1.00 64.06 102 PRO A N 1
ATOM 741 C CA . PRO A 1 102 ? 75.643 -2.458 -9.213 1.00 64.06 102 PRO A CA 1
ATOM 742 C C . PRO A 1 102 ? 76.221 -2.427 -10.645 1.00 64.06 102 PRO A C 1
ATOM 744 O O . PRO A 1 102 ? 75.756 -1.643 -11.477 1.00 64.06 102 PRO A O 1
ATOM 747 N N . PRO A 1 103 ? 77.240 -3.250 -10.949 1.00 66.38 103 PRO A N 1
ATOM 748 C CA . PRO A 1 103 ? 77.907 -3.250 -12.250 1.00 66.38 103 PRO A CA 1
ATOM 749 C C . PRO A 1 103 ? 76.965 -3.685 -13.382 1.00 66.38 103 PRO A C 1
ATOM 751 O O . PRO A 1 103 ? 76.157 -4.600 -13.214 1.00 66.38 103 PRO A O 1
ATOM 754 N N . GLU A 1 104 ? 77.099 -3.031 -14.542 1.00 58.78 104 GLU A N 1
ATOM 755 C CA . GLU A 1 104 ? 76.343 -3.336 -15.761 1.00 58.78 104 GLU A CA 1
ATOM 756 C C . GLU A 1 104 ? 76.483 -4.818 -16.160 1.00 58.78 104 GLU A C 1
ATOM 758 O O . GLU A 1 104 ? 77.597 -5.359 -16.164 1.00 58.78 104 GLU A O 1
ATOM 763 N N . PRO A 1 105 ? 75.380 -5.495 -16.532 1.00 68.31 105 PRO A N 1
ATOM 764 C CA . PRO A 1 105 ? 75.462 -6.826 -17.108 1.00 68.31 105 PRO A CA 1
ATOM 765 C C . PRO A 1 105 ? 76.126 -6.771 -18.497 1.00 68.31 105 PRO A C 1
ATOM 767 O O . PRO A 1 105 ? 76.010 -5.771 -19.211 1.00 68.31 105 PRO A O 1
ATOM 770 N N . PRO A 1 106 ? 76.818 -7.846 -18.915 1.00 67.00 106 PRO A N 1
ATOM 771 C CA . PRO A 1 106 ? 77.461 -7.899 -20.222 1.00 67.00 106 PRO A CA 1
ATOM 772 C C . PRO A 1 106 ? 76.420 -7.773 -21.349 1.00 67.00 106 PRO A C 1
ATOM 774 O O . PRO A 1 106 ? 75.278 -8.205 -21.168 1.00 67.00 106 PRO A O 1
ATOM 777 N N . PRO A 1 107 ? 76.797 -7.241 -22.529 1.00 58.66 107 PRO A N 1
ATOM 778 C CA . PRO A 1 107 ? 75.893 -7.111 -23.666 1.00 58.66 107 PRO A CA 1
ATOM 779 C C . PRO A 1 107 ? 75.477 -8.500 -24.166 1.00 58.66 107 PRO A C 1
ATOM 781 O O . PRO A 1 107 ? 76.169 -9.147 -24.954 1.00 58.66 107 PRO A O 1
ATOM 784 N N . GLY A 1 108 ? 74.340 -8.977 -23.664 1.00 51.12 108 GLY A N 1
ATOM 785 C CA . GLY A 1 108 ? 73.649 -10.154 -24.161 1.00 51.12 108 GLY A CA 1
ATOM 786 C C . GLY A 1 108 ? 73.071 -9.874 -25.545 1.00 51.12 108 GLY A C 1
ATOM 787 O O . GLY A 1 108 ? 72.612 -8.771 -25.832 1.00 51.12 108 GLY A O 1
ATOM 788 N N . ARG A 1 109 ? 73.124 -10.883 -26.419 1.00 56.84 109 ARG A N 1
ATOM 789 C CA . ARG A 1 109 ? 72.448 -10.898 -27.721 1.00 56.84 109 ARG A CA 1
ATOM 790 C C . ARG A 1 109 ? 71.003 -10.420 -27.569 1.00 56.84 109 ARG A C 1
ATOM 792 O O . ARG A 1 109 ? 70.231 -11.041 -26.850 1.00 56.84 109 ARG A O 1
ATOM 799 N N . TRP A 1 110 ? 70.639 -9.384 -28.314 1.00 56.12 110 TRP A N 1
ATOM 800 C CA . TRP A 1 110 ? 69.246 -9.052 -28.587 1.00 56.12 110 TRP A CA 1
ATOM 801 C C . TRP A 1 110 ? 68.667 -10.147 -29.487 1.00 56.12 110 TRP A C 1
ATOM 803 O O . TRP A 1 110 ? 68.789 -10.090 -30.711 1.00 56.12 110 TRP A O 1
ATOM 813 N N . GLU A 1 111 ? 68.107 -11.194 -28.889 1.00 66.31 111 GLU A N 1
ATOM 814 C CA . GLU A 1 111 ? 67.128 -12.016 -29.593 1.00 66.31 111 GLU A CA 1
ATOM 815 C C . GLU A 1 111 ? 65.842 -11.186 -29.706 1.00 66.31 111 GLU A C 1
ATOM 817 O O . GLU A 1 111 ? 65.390 -10.642 -28.697 1.00 66.31 111 GLU A O 1
ATOM 822 N N . PRO A 1 112 ? 65.283 -10.998 -30.915 1.00 61.38 112 PRO A N 1
ATOM 823 C CA . PRO A 1 112 ? 64.027 -10.285 -31.065 1.00 61.38 112 PRO A CA 1
ATOM 824 C C . PRO A 1 112 ? 62.953 -11.037 -30.282 1.00 61.38 112 PRO A C 1
ATOM 826 O O . PRO A 1 112 ? 62.713 -12.222 -30.519 1.00 61.38 112 PRO A O 1
ATOM 829 N N . GLU A 1 113 ? 62.343 -10.334 -29.332 1.00 63.44 113 GLU A N 1
ATOM 830 C CA . GLU A 1 113 ? 61.205 -10.817 -28.564 1.00 63.44 113 GLU A CA 1
ATOM 831 C C . GLU A 1 113 ? 60.150 -11.349 -29.555 1.00 63.44 113 GLU A C 1
ATOM 833 O O . GLU A 1 113 ? 59.841 -10.661 -30.539 1.00 63.44 113 GLU A O 1
ATOM 838 N N . PRO A 1 114 ? 59.648 -12.588 -29.389 1.00 70.12 114 PRO A N 1
ATOM 839 C CA . PRO A 1 114 ? 58.619 -13.115 -30.273 1.00 70.12 114 PRO A CA 1
ATOM 840 C C . PRO A 1 114 ? 57.423 -12.153 -30.270 1.00 70.12 114 PRO A C 1
ATOM 842 O O . PRO A 1 114 ? 57.117 -11.580 -29.221 1.00 70.12 114 PRO A O 1
ATOM 845 N N . PRO A 1 115 ? 56.748 -11.943 -31.417 1.00 67.12 115 PRO A N 1
ATOM 846 C CA . PRO A 1 115 ? 55.623 -11.023 -31.485 1.00 67.12 115 PRO A CA 1
ATOM 847 C C . PRO A 1 115 ? 54.623 -11.400 -30.397 1.00 67.12 115 PRO A C 1
ATOM 849 O O . PRO A 1 115 ? 54.196 -12.556 -30.322 1.00 67.12 115 PRO A O 1
ATOM 852 N N . ALA A 1 116 ? 54.296 -10.428 -29.539 1.00 65.12 116 ALA A N 1
ATOM 853 C CA . ALA A 1 116 ? 53.284 -10.608 -28.514 1.00 65.12 116 ALA A CA 1
ATOM 854 C C . ALA A 1 116 ? 52.042 -11.231 -29.173 1.00 65.12 116 ALA A C 1
ATOM 856 O O . ALA A 1 116 ? 51.664 -10.789 -30.268 1.00 65.12 116 ALA A O 1
ATOM 857 N N . PRO A 1 117 ? 51.432 -12.268 -28.568 1.00 67.06 117 PRO A N 1
ATOM 858 C CA . PRO A 1 117 ? 50.231 -12.864 -29.131 1.00 67.06 117 PRO A CA 1
ATOM 859 C C . PRO A 1 117 ? 49.211 -11.748 -29.379 1.00 67.06 117 PRO A C 1
ATOM 861 O O . PRO A 1 117 ? 49.150 -10.809 -28.572 1.00 67.06 117 PRO A O 1
ATOM 864 N N . PRO A 1 118 ? 48.451 -11.800 -30.491 1.00 59.81 118 PRO A N 1
ATOM 865 C CA . PRO A 1 118 ? 47.449 -10.784 -30.774 1.00 59.81 118 PRO A CA 1
ATOM 866 C C . PRO A 1 118 ? 46.581 -10.643 -29.528 1.00 59.81 118 PRO A C 1
ATOM 868 O O . PRO A 1 118 ? 46.007 -11.628 -29.060 1.00 59.81 118 PRO A O 1
ATOM 871 N N . ARG A 1 119 ? 46.564 -9.440 -28.936 1.00 55.09 119 ARG A N 1
ATOM 872 C CA . ARG A 1 119 ? 45.644 -9.145 -27.839 1.00 55.09 119 ARG A CA 1
ATOM 873 C C . ARG A 1 119 ? 44.263 -9.472 -28.380 1.00 55.09 119 ARG A C 1
ATOM 875 O O . ARG A 1 119 ? 43.863 -8.868 -29.371 1.00 55.09 119 ARG A O 1
ATOM 882 N N . ALA A 1 120 ? 43.598 -10.458 -27.781 1.00 55.53 120 ALA A N 1
ATOM 883 C CA . ALA A 1 120 ? 42.209 -10.738 -28.089 1.00 55.53 120 ALA A CA 1
ATOM 884 C C . ALA A 1 120 ? 41.464 -9.412 -27.929 1.00 55.53 120 ALA A C 1
ATOM 886 O O . ALA A 1 120 ? 41.531 -8.791 -26.864 1.00 55.53 120 ALA A O 1
ATOM 887 N N . GLU A 1 121 ? 40.886 -8.919 -29.023 1.00 57.19 121 GLU A N 1
ATOM 888 C CA . GLU A 1 121 ? 40.089 -7.703 -28.977 1.00 57.19 121 GLU A CA 1
ATOM 889 C C . GLU A 1 121 ? 38.989 -7.933 -27.936 1.00 57.19 121 GLU A C 1
ATOM 891 O O . GLU A 1 121 ? 38.379 -9.006 -27.936 1.00 57.19 121 GLU A O 1
ATOM 896 N N . PRO A 1 122 ? 38.781 -7.003 -26.989 1.00 53.53 122 PRO A N 1
ATOM 897 C CA . PRO A 1 122 ? 37.765 -7.188 -25.970 1.00 53.53 122 PRO A CA 1
ATOM 898 C C . PRO A 1 122 ? 36.409 -7.312 -26.667 1.00 53.53 122 PRO A C 1
ATOM 900 O O . PRO A 1 122 ? 35.914 -6.341 -27.240 1.00 53.53 122 PRO A O 1
ATOM 903 N N . GLU A 1 123 ? 35.818 -8.509 -26.629 1.00 59.91 123 GLU A N 1
ATOM 904 C CA . GLU A 1 123 ? 34.442 -8.743 -27.061 1.00 59.91 123 GLU A CA 1
ATOM 905 C C . GLU A 1 123 ? 33.512 -7.981 -26.107 1.00 59.91 123 GLU A C 1
ATOM 907 O O . GLU A 1 123 ? 33.072 -8.488 -25.073 1.00 59.91 123 GLU A O 1
ATOM 912 N N . LEU A 1 124 ? 33.264 -6.713 -26.427 1.00 62.41 124 LEU A N 1
ATOM 913 C CA . LEU A 1 124 ? 32.344 -5.839 -25.713 1.00 62.41 124 LEU A CA 1
ATOM 914 C C . LEU A 1 124 ? 30.914 -6.315 -25.972 1.00 62.41 124 LEU A C 1
ATOM 916 O O . LEU A 1 124 ? 30.345 -6.071 -27.036 1.00 62.41 124 LEU A O 1
ATOM 920 N N . SER A 1 125 ? 30.315 -6.985 -24.991 1.00 68.00 125 SER A N 1
ATOM 921 C CA . SER A 1 125 ? 28.892 -7.315 -25.021 1.00 68.00 125 SER A CA 1
ATOM 922 C C . SER A 1 125 ? 28.072 -6.124 -24.519 1.00 68.00 125 SER A C 1
ATOM 924 O O . SER A 1 125 ? 28.152 -5.754 -23.346 1.00 68.00 125 SER A O 1
ATOM 926 N N . VAL A 1 126 ? 27.270 -5.522 -25.397 1.00 75.94 126 VAL A N 1
ATOM 927 C CA . VAL A 1 126 ? 26.264 -4.526 -25.003 1.00 75.94 126 VAL A CA 1
ATOM 928 C C . VAL A 1 126 ? 25.002 -5.248 -24.564 1.00 75.94 126 VAL A C 1
ATOM 930 O O . VAL A 1 126 ? 24.459 -6.060 -25.316 1.00 75.94 126 VAL A O 1
ATOM 933 N N . GLN A 1 127 ? 24.514 -4.912 -23.373 1.00 82.81 127 GLN A N 1
ATOM 934 C CA . GLN A 1 127 ? 23.207 -5.342 -22.897 1.00 82.81 127 GLN A CA 1
ATOM 935 C C . GLN A 1 127 ? 22.244 -4.154 -22.924 1.00 82.81 127 GLN A C 1
ATOM 937 O O . GLN A 1 127 ? 22.575 -3.050 -22.495 1.00 82.81 127 GLN A O 1
ATOM 942 N N . LEU A 1 128 ? 21.036 -4.367 -23.431 1.00 84.31 128 LEU A N 1
ATOM 943 C CA . LEU A 1 128 ? 19.959 -3.390 -23.374 1.00 84.31 128 LEU A CA 1
ATOM 944 C C . LEU A 1 128 ? 19.141 -3.623 -22.101 1.00 84.31 128 LEU A C 1
ATOM 946 O O . LEU A 1 128 ? 18.469 -4.641 -21.959 1.00 84.31 128 LEU A O 1
ATOM 950 N N . SER A 1 129 ? 19.159 -2.670 -21.174 1.00 87.62 129 SER A N 1
ATOM 951 C CA . SER A 1 129 ? 18.237 -2.665 -20.041 1.00 87.62 129 SER A CA 1
ATOM 952 C C . SER A 1 129 ? 16.855 -2.240 -20.536 1.00 87.62 129 SER A C 1
ATOM 954 O O . SER A 1 129 ? 16.605 -1.061 -20.794 1.00 87.62 129 SER A O 1
ATOM 956 N N . CYS A 1 130 ? 15.961 -3.213 -20.725 1.00 87.38 130 CYS A N 1
ATOM 957 C CA . CYS A 1 130 ? 14.571 -2.967 -21.095 1.00 87.38 130 CYS A CA 1
ATOM 958 C C . CYS A 1 130 ? 13.677 -2.897 -19.857 1.00 87.38 130 CYS A C 1
ATOM 960 O O . CYS A 1 130 ? 13.608 -3.834 -19.057 1.00 87.38 130 CYS A O 1
ATOM 962 N N . MET A 1 131 ? 12.908 -1.819 -19.763 1.00 89.31 131 MET A N 1
ATOM 963 C CA . MET A 1 131 ? 11.861 -1.634 -18.769 1.00 89.31 131 MET A CA 1
ATOM 964 C C . MET A 1 131 ? 10.532 -1.432 -19.487 1.00 89.31 131 MET A C 1
ATOM 966 O O . MET A 1 131 ? 10.272 -0.379 -20.079 1.00 89.31 131 MET A O 1
ATOM 970 N N . LEU A 1 132 ? 9.670 -2.448 -19.427 1.00 87.94 132 LEU A N 1
ATOM 971 C CA . LEU A 1 132 ? 8.305 -2.331 -19.916 1.00 87.94 132 LEU A CA 1
ATOM 972 C C . LEU A 1 132 ? 7.495 -1.570 -18.872 1.00 87.94 132 LEU A C 1
ATOM 974 O O . LEU A 1 132 ? 7.253 -2.065 -17.770 1.00 87.94 132 LEU A O 1
ATOM 978 N N . GLN A 1 133 ? 7.087 -0.356 -19.221 1.00 89.81 133 GLN A N 1
ATOM 979 C CA . GLN A 1 133 ? 6.259 0.471 -18.363 1.00 89.81 133 GLN A CA 1
ATOM 980 C C . GLN A 1 133 ? 4.820 0.447 -18.864 1.00 89.81 133 GLN A C 1
ATOM 982 O O . GLN A 1 133 ? 4.547 0.696 -20.041 1.00 89.81 133 GLN A O 1
ATOM 987 N N . GLN A 1 134 ? 3.891 0.139 -17.965 1.00 90.00 134 GLN A N 1
ATOM 988 C CA . GLN A 1 134 ? 2.465 0.101 -18.260 1.00 90.00 134 GLN A CA 1
ATOM 989 C C . GLN A 1 134 ? 1.706 0.984 -17.279 1.00 90.00 134 GLN A C 1
ATOM 991 O O . GLN A 1 134 ? 1.961 0.947 -16.072 1.00 90.00 134 GLN A O 1
ATOM 996 N N . ARG A 1 135 ? 0.764 1.764 -17.805 1.00 91.31 135 ARG A N 1
ATOM 997 C CA . ARG A 1 135 ? -0.123 2.620 -17.021 1.00 91.31 135 ARG A CA 1
ATOM 998 C C . ARG A 1 135 ? -1.561 2.458 -17.510 1.00 91.31 135 ARG A C 1
ATOM 1000 O O . ARG A 1 135 ? -1.836 2.754 -18.674 1.00 91.31 135 ARG A O 1
ATOM 1007 N N . PRO A 1 136 ? -2.501 1.995 -16.674 1.00 88.56 136 PRO A N 1
ATOM 1008 C CA . PRO A 1 136 ? -3.914 2.053 -17.025 1.00 88.56 136 PRO A CA 1
ATOM 1009 C C . PRO A 1 136 ? -4.372 3.518 -17.084 1.00 88.56 136 PRO A C 1
ATOM 1011 O O . PRO A 1 136 ? -3.919 4.349 -16.304 1.00 88.56 136 PRO A O 1
ATOM 1014 N N . SER A 1 137 ? -5.270 3.859 -18.009 1.00 87.31 137 SER A N 1
ATOM 1015 C CA . SER A 1 137 ? -5.760 5.241 -18.142 1.00 87.31 137 SER A CA 1
ATOM 1016 C C . SER A 1 137 ? -6.431 5.756 -16.865 1.00 87.31 137 SER A C 1
ATOM 1018 O O . SER A 1 137 ? -6.366 6.947 -16.569 1.00 87.31 137 SER A O 1
ATOM 1020 N N . ARG A 1 138 ? -7.065 4.849 -16.111 1.00 89.06 138 ARG A N 1
ATOM 1021 C CA . ARG A 1 138 ? -7.739 5.117 -14.844 1.00 89.06 138 ARG A CA 1
ATOM 1022 C C . ARG A 1 138 ? -7.548 3.943 -13.896 1.00 89.06 138 ARG A C 1
ATOM 1024 O O . ARG A 1 138 ? -7.437 2.792 -14.319 1.00 89.06 138 ARG A O 1
ATOM 1031 N N . GLU A 1 139 ? -7.564 4.231 -12.609 1.00 89.62 139 GLU A N 1
ATOM 1032 C CA . GLU A 1 139 ? -7.645 3.240 -11.545 1.00 89.62 139 GLU A CA 1
ATOM 1033 C C . GLU A 1 139 ? -8.837 3.577 -10.661 1.00 89.62 139 GLU A C 1
ATOM 1035 O O . GLU A 1 139 ? -9.021 4.724 -10.255 1.00 89.62 139 GLU A O 1
ATOM 1040 N N . LEU A 1 140 ? -9.655 2.570 -10.368 1.00 87.88 140 LEU A N 1
ATOM 1041 C CA . LEU A 1 140 ? -10.659 2.681 -9.325 1.00 87.88 140 LEU A CA 1
ATOM 1042 C C . LEU A 1 140 ? -9.958 2.379 -8.003 1.00 87.88 140 LEU A C 1
ATOM 1044 O O . LEU A 1 140 ? -9.538 1.240 -7.769 1.00 87.88 140 LEU A O 1
ATOM 1048 N N . VAL A 1 141 ? -9.770 3.413 -7.188 1.00 86.88 141 VAL A N 1
ATOM 1049 C CA . VAL A 1 141 ? -9.112 3.302 -5.889 1.00 86.88 141 VAL A CA 1
ATOM 1050 C C . VAL A 1 141 ? -10.190 3.140 -4.832 1.00 86.88 141 VAL A C 1
ATOM 1052 O O . VAL A 1 141 ? -10.963 4.057 -4.565 1.00 86.88 141 VAL A O 1
ATOM 1055 N N . HIS A 1 142 ? -10.212 1.956 -4.237 1.00 86.56 142 HIS A N 1
ATOM 1056 C CA . HIS A 1 142 ? -11.007 1.638 -3.069 1.00 86.56 142 HIS A CA 1
ATOM 1057 C C . HIS A 1 142 ? -10.169 1.949 -1.835 1.00 86.56 142 HIS A C 1
ATOM 1059 O O . HIS A 1 142 ? -9.176 1.262 -1.564 1.00 86.56 142 HIS A O 1
ATOM 1065 N N . LYS A 1 143 ? -10.518 3.018 -1.117 1.00 82.19 143 LYS A N 1
ATOM 1066 C CA . LYS A 1 143 ? -9.851 3.390 0.130 1.00 82.19 143 LYS A CA 1
ATOM 1067 C C . LYS A 1 143 ? -10.789 3.116 1.294 1.00 82.19 143 LYS A C 1
ATOM 1069 O O . LYS A 1 143 ? -11.804 3.791 1.452 1.00 82.19 143 LYS A O 1
ATOM 1074 N N . GLU A 1 144 ? -10.401 2.163 2.127 1.00 79.50 144 GLU A N 1
ATOM 1075 C CA . GLU A 1 144 ? -11.017 1.935 3.425 1.00 79.50 144 GLU A CA 1
ATOM 1076 C C . GLU A 1 144 ? -10.136 2.598 4.480 1.00 79.50 144 GLU A C 1
ATOM 1078 O O . GLU A 1 144 ? -8.965 2.242 4.649 1.00 79.50 144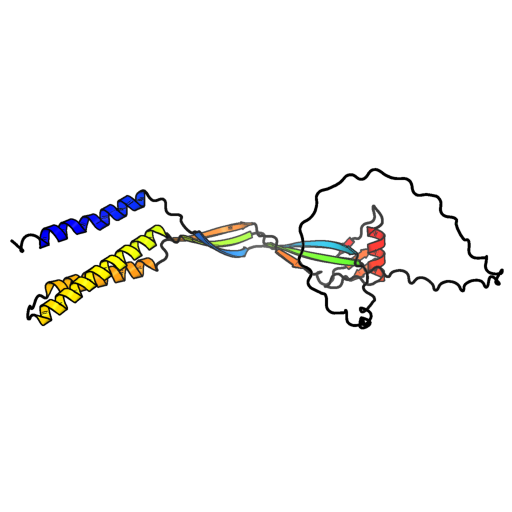 GLU A O 1
ATOM 1083 N N . SER A 1 145 ? -10.670 3.593 5.184 1.00 76.50 145 SER A N 1
ATOM 1084 C CA . SER A 1 145 ? -10.042 4.084 6.407 1.00 76.50 145 SER A CA 1
ATOM 1085 C C . SER A 1 145 ? -10.855 3.674 7.624 1.00 76.50 145 SER A C 1
ATOM 1087 O O . SER A 1 145 ? -12.078 3.844 7.693 1.00 76.50 145 SER A O 1
ATOM 1089 N N . PHE A 1 146 ? -10.135 3.119 8.593 1.00 70.69 146 PHE A N 1
ATOM 1090 C CA . PHE A 1 146 ? -10.643 2.774 9.906 1.00 70.69 146 PHE A CA 1
ATOM 1091 C C . PHE A 1 146 ? -10.047 3.795 10.866 1.00 70.69 146 PHE A C 1
ATOM 1093 O O . PHE A 1 146 ? -8.843 3.783 11.127 1.00 70.69 146 PHE A O 1
ATOM 1100 N N . SER A 1 147 ? -10.875 4.702 11.380 1.00 65.50 147 SER A N 1
ATOM 1101 C CA . SER A 1 147 ? -10.440 5.519 12.510 1.00 65.50 147 SER A CA 1
ATOM 1102 C C . SER A 1 147 ? -10.652 4.694 13.770 1.00 65.50 147 SER A C 1
ATOM 1104 O O . SER A 1 147 ? -11.799 4.437 14.155 1.00 65.50 147 SER A O 1
ATOM 1106 N N . TYR A 1 148 ? -9.567 4.273 14.410 1.00 64.75 148 TYR A N 1
ATOM 1107 C CA . TYR A 1 148 ? -9.652 3.769 15.769 1.00 64.75 148 TYR A CA 1
ATOM 1108 C C . TYR A 1 148 ? -9.638 4.984 16.687 1.00 64.75 148 TYR A C 1
ATOM 1110 O O . TYR A 1 148 ? -8.605 5.603 16.908 1.00 64.75 148 TYR A O 1
ATOM 1118 N N . ASP A 1 149 ? -10.812 5.362 17.188 1.00 70.75 149 ASP A N 1
ATOM 1119 C CA . ASP A 1 149 ? -10.897 6.391 18.221 1.00 70.75 149 ASP A CA 1
ATOM 1120 C C . ASP A 1 149 ? -10.356 5.801 19.532 1.00 70.75 149 ASP A C 1
ATOM 1122 O O . ASP A 1 149 ? -11.080 5.173 20.313 1.00 70.75 149 ASP A O 1
ATOM 1126 N N . VAL A 1 150 ? -9.037 5.919 19.712 1.00 70.81 150 VAL A N 1
ATOM 1127 C CA . VAL A 1 150 ? -8.304 5.400 20.873 1.00 70.81 150 VAL A CA 1
ATOM 1128 C C . VAL A 1 150 ? -8.867 6.002 22.160 1.00 70.81 150 VAL A C 1
ATOM 1130 O O . VAL A 1 150 ? -8.983 5.297 23.162 1.00 70.81 150 VAL A O 1
ATOM 1133 N N . GLY A 1 151 ? -9.289 7.270 22.121 1.00 72.25 151 GLY A N 1
ATOM 1134 C CA . GLY A 1 151 ? -9.866 7.981 23.261 1.00 72.25 151 GLY A CA 1
ATOM 1135 C C . GLY A 1 151 ? -11.198 7.386 23.702 1.00 72.25 151 GLY A C 1
ATOM 1136 O O . GLY A 1 151 ? -11.352 7.019 24.871 1.00 72.25 151 GLY A O 1
ATOM 1137 N N . TRP A 1 152 ? -12.135 7.221 22.764 1.00 72.44 152 TRP A N 1
ATOM 1138 C CA . TRP A 1 152 ? -13.414 6.555 23.030 1.00 72.44 152 TRP A CA 1
ATOM 1139 C C . TRP A 1 152 ? -13.208 5.135 23.568 1.00 72.44 152 TRP A C 1
ATOM 1141 O O . TRP A 1 152 ? -13.780 4.771 24.596 1.00 72.44 152 TRP A O 1
ATOM 1151 N N . LYS A 1 153 ? -12.336 4.348 22.926 1.00 75.38 153 LYS A N 1
ATOM 1152 C CA . LYS A 1 153 ? -12.059 2.967 23.340 1.00 75.38 153 LYS A CA 1
ATOM 1153 C C . LYS A 1 153 ? -11.477 2.897 24.748 1.00 75.38 153 LYS A C 1
ATOM 1155 O O . LYS A 1 153 ? -11.980 2.136 25.573 1.00 75.38 153 LYS A O 1
ATOM 1160 N N . LEU A 1 154 ? -10.463 3.702 25.058 1.00 75.25 154 LEU A N 1
ATOM 1161 C CA . LEU A 1 154 ? -9.872 3.741 26.398 1.00 75.25 154 LEU A CA 1
ATOM 1162 C C . LEU A 1 154 ? -10.935 4.040 27.468 1.00 75.25 154 LEU A C 1
ATOM 1164 O O . LEU A 1 154 ? -10.930 3.417 28.531 1.00 75.25 154 LEU A O 1
ATOM 1168 N N . MET A 1 155 ? -11.884 4.933 27.172 1.00 72.00 155 MET A N 1
ATOM 1169 C CA . MET A 1 155 ? -13.001 5.231 28.070 1.00 72.00 155 MET A CA 1
ATOM 1170 C C . MET A 1 155 ? -13.971 4.073 28.234 1.00 72.00 155 MET A C 1
ATOM 1172 O O . MET A 1 155 ? -14.299 3.722 29.367 1.00 72.00 155 MET A O 1
ATOM 1176 N N . THR A 1 156 ? -14.407 3.452 27.139 1.00 76.25 156 THR A N 1
ATOM 1177 C CA . THR A 1 156 ? -15.299 2.290 27.214 1.00 76.25 156 THR A CA 1
ATOM 1178 C C . THR A 1 156 ? -14.643 1.144 27.990 1.00 76.25 156 THR A C 1
ATOM 1180 O O . THR A 1 156 ? -15.297 0.504 28.812 1.00 76.25 156 THR A O 1
ATOM 1183 N N . ALA A 1 157 ? -13.336 0.926 27.805 1.00 74.62 157 ALA A N 1
ATOM 1184 C CA . ALA A 1 157 ? -12.577 -0.048 28.585 1.00 74.62 157 ALA A CA 1
ATOM 1185 C C . ALA A 1 157 ? -12.526 0.319 30.074 1.00 74.62 157 ALA A C 1
ATOM 1187 O O . ALA A 1 157 ? -12.761 -0.537 30.925 1.00 74.62 157 ALA A O 1
ATOM 1188 N N . PHE A 1 158 ? -12.256 1.585 30.404 1.00 78.94 158 PHE A N 1
ATOM 1189 C CA . PHE A 1 158 ? -12.230 2.044 31.792 1.00 78.94 158 PHE A CA 1
ATOM 1190 C C . PHE A 1 158 ? -13.596 1.896 32.481 1.00 78.94 158 PHE A C 1
ATOM 1192 O O . PHE A 1 158 ? -13.653 1.419 33.619 1.00 78.94 158 PHE A O 1
ATOM 1199 N N . MET A 1 159 ? -14.694 2.253 31.802 1.00 76.38 159 MET A N 1
ATOM 1200 C CA . MET A 1 159 ? -16.055 2.054 32.317 1.00 76.38 159 MET A CA 1
ATOM 1201 C C . MET A 1 159 ? -16.352 0.570 32.537 1.00 76.38 159 MET A C 1
ATOM 1203 O O . MET A 1 159 ? -16.717 0.192 33.649 1.00 76.38 159 MET A O 1
ATOM 1207 N N . ALA A 1 160 ? -16.067 -0.285 31.549 1.00 76.56 160 ALA A N 1
ATOM 1208 C CA . ALA A 1 160 ? -16.285 -1.727 31.660 1.00 76.56 160 ALA A CA 1
ATOM 1209 C C . ALA A 1 160 ? -15.504 -2.357 32.830 1.00 76.56 160 ALA A C 1
ATOM 1211 O O . ALA A 1 160 ? -16.045 -3.182 33.572 1.00 76.56 160 ALA A O 1
ATOM 1212 N N . VAL A 1 161 ? -14.242 -1.956 33.040 1.00 76.00 161 VAL A N 1
ATOM 1213 C CA . VAL A 1 161 ? -13.425 -2.416 34.179 1.00 76.00 161 VAL A CA 1
ATOM 1214 C C . VAL A 1 161 ? -14.007 -1.924 35.507 1.00 76.00 161 VAL A C 1
ATOM 1216 O O . VAL A 1 161 ? -14.089 -2.696 36.465 1.00 76.00 161 VAL A O 1
ATOM 1219 N N . SER A 1 162 ? -14.442 -0.665 35.565 1.00 78.75 162 SER A N 1
ATOM 1220 C CA . SER A 1 162 ? -15.023 -0.064 36.771 1.00 78.75 162 SER A CA 1
ATOM 1221 C C . SER A 1 162 ? -16.342 -0.739 37.163 1.00 78.75 162 SER A C 1
ATOM 1223 O O . SER A 1 162 ? -16.516 -1.132 38.318 1.00 78.75 162 SER A O 1
ATOM 1225 N N . GLU A 1 163 ? -17.244 -0.947 36.205 1.00 78.44 163 GLU A N 1
ATOM 1226 C CA . GLU A 1 163 ? -18.515 -1.655 36.403 1.00 78.44 163 GLU A CA 1
ATOM 1227 C C . GLU A 1 163 ? -18.291 -3.106 36.829 1.00 78.44 163 GLU A C 1
ATOM 1229 O O . GLU A 1 163 ? -18.909 -3.571 37.790 1.00 78.44 163 GLU A O 1
ATOM 1234 N N . SER A 1 164 ? -17.338 -3.796 36.195 1.00 75.31 164 SER A N 1
ATOM 1235 C CA . SER A 1 164 ? -16.958 -5.164 36.564 1.00 75.31 164 SER A CA 1
ATOM 1236 C C . SER A 1 164 ? -16.438 -5.247 38.002 1.00 75.31 164 SER A C 1
ATOM 1238 O O . SER A 1 164 ? -16.799 -6.165 38.744 1.00 75.31 164 SER A O 1
ATOM 1240 N N . ALA A 1 165 ? -15.623 -4.279 38.434 1.00 78.19 165 ALA A N 1
ATOM 1241 C CA . ALA A 1 165 ? -15.110 -4.220 39.801 1.00 78.19 165 ALA A CA 1
ATOM 1242 C C . ALA A 1 165 ? -16.233 -3.987 40.827 1.00 78.19 165 ALA A C 1
ATOM 1244 O O . ALA A 1 165 ? -16.280 -4.666 41.858 1.00 78.19 165 ALA A O 1
ATOM 1245 N N . ILE A 1 166 ? -17.171 -3.077 40.537 1.00 80.44 166 ILE A N 1
ATOM 1246 C CA . ILE A 1 166 ? -18.328 -2.808 41.406 1.00 80.44 166 ILE A CA 1
ATOM 1247 C C . ILE A 1 166 ? -19.241 -4.038 41.480 1.00 80.44 166 ILE A C 1
ATOM 1249 O O . ILE A 1 166 ? -19.630 -4.442 42.580 1.00 80.44 166 ILE A O 1
ATOM 1253 N N . ALA A 1 167 ? -19.538 -4.673 40.344 1.00 76.25 167 ALA A N 1
ATOM 1254 C CA . ALA A 1 167 ? -20.322 -5.905 40.290 1.00 76.25 167 ALA A CA 1
ATOM 1255 C C . ALA A 1 167 ? -19.669 -7.022 41.123 1.00 76.25 167 ALA A C 1
ATOM 1257 O O . ALA A 1 167 ? -20.346 -7.690 41.910 1.00 76.25 167 ALA A O 1
ATOM 1258 N N . GLY A 1 168 ? -18.344 -7.177 41.020 1.00 77.25 168 GLY A N 1
ATOM 1259 C CA . GLY A 1 168 ? -17.566 -8.130 41.811 1.00 77.25 168 GLY A CA 1
ATOM 1260 C C . GLY A 1 168 ? -17.637 -7.863 43.317 1.00 77.25 168 GLY A C 1
ATOM 1261 O O . GLY A 1 168 ? -17.856 -8.792 44.097 1.00 77.25 168 GLY A O 1
ATOM 1262 N N . LEU A 1 169 ? -17.527 -6.599 43.739 1.00 79.81 169 LEU A N 1
ATOM 1263 C CA . LEU A 1 169 ? -17.675 -6.207 45.146 1.00 79.81 169 LEU A CA 1
ATOM 1264 C C . LEU A 1 169 ? -19.093 -6.472 45.672 1.00 79.81 169 LEU A C 1
ATOM 1266 O O . LEU A 1 169 ? -19.251 -6.985 46.783 1.00 79.81 169 LEU A O 1
ATOM 1270 N N . MET A 1 170 ? -20.126 -6.181 44.875 1.00 77.12 170 MET A N 1
ATOM 1271 C CA . MET A 1 170 ? -21.515 -6.474 45.242 1.00 77.12 170 MET A CA 1
ATOM 1272 C C . MET A 1 170 ? -21.748 -7.979 45.381 1.00 77.12 170 MET A C 1
ATOM 1274 O O . MET A 1 170 ? -22.276 -8.421 46.405 1.00 77.12 170 MET A O 1
ATOM 1278 N N . ALA A 1 171 ? -21.281 -8.774 44.416 1.00 77.69 171 ALA A N 1
ATOM 1279 C CA . ALA A 1 171 ? -21.355 -10.230 44.469 1.00 77.69 171 ALA A CA 1
ATOM 1280 C C . ALA A 1 171 ? -20.614 -10.795 45.693 1.00 77.69 171 ALA A C 1
ATOM 1282 O O . ALA A 1 171 ? -21.145 -11.658 46.396 1.00 77.69 171 ALA A O 1
ATOM 1283 N N . HIS A 1 172 ? -19.427 -10.268 46.005 1.00 81.25 172 HIS A N 1
ATOM 1284 C CA . HIS A 1 172 ? -18.672 -10.653 47.194 1.00 81.25 172 HIS A CA 1
ATOM 1285 C C . HIS A 1 172 ? -19.444 -10.349 48.488 1.00 81.25 172 HIS A C 1
ATOM 1287 O O . HIS A 1 172 ? -19.591 -11.229 49.340 1.00 81.25 172 HIS A O 1
ATOM 1293 N N . SER A 1 173 ? -20.013 -9.144 48.608 1.00 78.75 173 SER A N 1
ATOM 1294 C CA . SER A 1 173 ? -20.807 -8.748 49.779 1.00 78.75 173 SER A CA 1
ATOM 1295 C C . SER A 1 173 ? -22.070 -9.600 49.956 1.00 78.75 173 SER A C 1
ATOM 1297 O O . SER A 1 173 ? -22.414 -9.967 51.080 1.00 78.75 173 SER A O 1
ATOM 1299 N N . TYR A 1 174 ? -22.720 -9.990 48.853 1.00 79.44 174 TYR A N 1
ATOM 1300 C CA . TYR A 1 174 ? -23.864 -10.898 48.867 1.00 79.44 174 TYR A CA 1
ATOM 1301 C C . TYR A 1 174 ? -23.471 -12.287 49.379 1.00 79.44 174 TYR A C 1
ATOM 1303 O O . TYR A 1 174 ? -24.151 -12.847 50.240 1.00 79.44 174 TYR A O 1
ATOM 1311 N N . LEU A 1 175 ? -22.347 -12.835 48.903 1.00 81.12 175 LEU A N 1
ATOM 1312 C CA . LEU A 1 175 ? -21.846 -14.134 49.359 1.00 81.12 175 LEU A CA 1
ATOM 1313 C C . LEU A 1 175 ? -21.482 -14.116 50.851 1.00 81.12 175 LEU A C 1
ATOM 1315 O O . LEU A 1 175 ? -21.789 -15.076 51.564 1.00 81.12 175 LEU A O 1
ATOM 1319 N N . GLU A 1 176 ? -20.880 -13.034 51.350 1.00 84.06 176 GLU A N 1
ATOM 1320 C CA . GLU A 1 176 ? -20.639 -12.864 52.788 1.00 84.06 176 GLU A CA 1
ATOM 1321 C C . GLU A 1 176 ? -21.937 -12.730 53.595 1.00 84.06 176 GLU A C 1
ATOM 1323 O O . GLU A 1 176 ? -22.072 -13.357 54.649 1.00 84.06 176 GLU A O 1
ATOM 1328 N N . GLY A 1 177 ? -22.901 -11.942 53.111 1.00 81.38 177 GLY A N 1
ATOM 1329 C CA . GLY A 1 177 ? -24.211 -11.776 53.744 1.00 81.38 177 GLY A CA 1
ATOM 1330 C C . GLY A 1 177 ? -24.961 -13.102 53.853 1.00 81.38 177 GLY A C 1
ATOM 1331 O O . GLY A 1 177 ? -25.444 -13.458 54.930 1.00 81.38 177 GLY A O 1
ATOM 1332 N N . ARG A 1 178 ? -24.936 -13.900 52.780 1.00 80.69 178 ARG A N 1
ATOM 1333 C CA . ARG A 1 178 ? -25.518 -15.245 52.746 1.00 80.69 178 ARG A CA 1
ATOM 1334 C C . ARG A 1 178 ? -24.853 -16.187 53.752 1.00 80.69 178 ARG A C 1
ATOM 1336 O O . ARG A 1 178 ? -25.555 -16.925 54.437 1.00 80.69 178 ARG A O 1
ATOM 1343 N N . ARG A 1 179 ? -23.522 -16.129 53.912 1.00 81.56 179 ARG A N 1
ATOM 1344 C CA . ARG A 1 179 ? -22.802 -16.885 54.963 1.00 81.56 179 ARG A CA 1
ATOM 1345 C C . ARG A 1 179 ? -23.235 -16.491 56.377 1.00 81.56 179 ARG A C 1
ATOM 1347 O O . ARG A 1 179 ? -23.187 -17.326 57.274 1.00 81.56 179 ARG A O 1
ATOM 1354 N N . ARG A 1 180 ? -23.660 -15.241 56.577 1.00 84.19 180 ARG A N 1
ATOM 1355 C CA . ARG A 1 180 ? -24.189 -14.730 57.853 1.00 84.19 180 ARG A CA 1
ATOM 1356 C C . ARG A 1 180 ? -25.703 -14.945 58.017 1.00 84.19 180 ARG A C 1
ATOM 1358 O O . ARG A 1 180 ? -26.259 -14.479 59.006 1.00 84.19 180 ARG A O 1
ATOM 1365 N N . GLY A 1 181 ? -26.365 -15.637 57.084 1.00 79.44 181 GLY A N 1
ATOM 1366 C CA . GLY A 1 181 ? -27.805 -15.918 57.136 1.00 79.44 181 GLY A CA 1
ATOM 1367 C C . GLY A 1 181 ? -28.706 -14.739 56.750 1.00 79.44 181 GLY A C 1
ATOM 1368 O O . GLY A 1 181 ? -29.897 -14.774 57.041 1.00 79.44 181 GLY A O 1
ATOM 1369 N N . ALA A 1 182 ? -28.165 -13.695 56.113 1.00 71.31 182 ALA A N 1
ATOM 1370 C CA . ALA A 1 182 ? -28.955 -12.590 55.578 1.00 71.31 182 ALA A CA 1
ATOM 1371 C C . ALA A 1 182 ? -29.382 -12.895 54.131 1.00 71.31 182 ALA A C 1
ATOM 1373 O O . ALA A 1 182 ? -28.538 -13.028 53.243 1.00 71.31 182 ALA A O 1
ATOM 1374 N N . GLU A 1 183 ? -30.689 -12.995 53.887 1.00 71.62 183 GLU A N 1
ATOM 1375 C CA . GLU A 1 183 ? -31.271 -13.164 52.549 1.00 71.62 183 GLU A CA 1
ATOM 1376 C C . GLU A 1 183 ? -31.635 -11.808 51.929 1.00 71.62 183 GLU A C 1
ATOM 1378 O O . GLU A 1 183 ? -32.802 -11.442 51.814 1.00 71.62 183 GLU A O 1
ATOM 1383 N N . GLU A 1 184 ? -30.633 -11.036 51.511 1.00 76.44 184 GLU A N 1
ATOM 1384 C CA . GLU A 1 184 ? -30.871 -9.847 50.685 1.00 76.44 184 GLU A CA 1
ATOM 1385 C C . GLU A 1 184 ? -30.589 -10.168 49.213 1.00 76.44 184 GLU A C 1
ATOM 1387 O O . GLU A 1 184 ? -29.443 -10.343 48.816 1.00 76.44 184 GLU A O 1
ATOM 1392 N N . LEU A 1 185 ? -31.638 -10.243 48.387 1.00 78.25 185 LEU A N 1
ATOM 1393 C CA . LEU A 1 185 ? -31.546 -10.470 46.932 1.00 78.25 185 LEU A CA 1
ATOM 1394 C C . LEU A 1 185 ? -31.068 -9.233 46.150 1.00 78.25 185 LEU A C 1
ATOM 1396 O O . LEU A 1 185 ? -30.539 -9.358 45.047 1.00 78.25 185 LEU A O 1
ATOM 1400 N N . THR A 1 186 ? -31.231 -8.040 46.720 1.00 79.44 186 THR A N 1
ATOM 1401 C CA . THR A 1 186 ? -30.905 -6.746 46.105 1.00 79.44 186 THR A CA 1
ATOM 1402 C C . THR A 1 186 ? -29.479 -6.646 45.534 1.00 79.44 186 THR A C 1
ATOM 1404 O O . THR A 1 186 ? -29.354 -6.253 44.374 1.00 79.44 186 THR A O 1
ATOM 1407 N N . PRO A 1 187 ? -28.397 -7.011 46.260 1.00 75.44 187 PRO A N 1
ATOM 1408 C CA . PRO A 1 187 ? -27.031 -6.926 45.729 1.00 75.44 187 PRO A CA 1
ATOM 1409 C C . PRO A 1 187 ? -26.764 -7.894 44.570 1.00 75.44 187 PRO A C 1
ATOM 1411 O O . PRO A 1 187 ? -25.960 -7.576 43.697 1.00 75.44 187 PRO A O 1
ATOM 1414 N N . LEU A 1 188 ? -27.446 -9.045 44.526 1.00 75.19 188 LEU A N 1
ATOM 1415 C CA . LEU A 1 188 ? -27.314 -9.996 43.422 1.00 75.19 188 LEU A CA 1
ATOM 1416 C C . LEU A 1 188 ? -27.911 -9.416 42.136 1.00 75.19 188 LEU A C 1
ATOM 1418 O O . LEU A 1 188 ? -27.241 -9.406 41.107 1.00 75.19 188 LEU A O 1
ATOM 1422 N N . VAL A 1 189 ? -29.140 -8.890 42.214 1.00 76.25 189 VAL A N 1
ATOM 1423 C CA . VAL A 1 189 ? -29.826 -8.275 41.065 1.00 76.25 189 VAL A CA 1
ATOM 1424 C C . VAL A 1 189 ? -29.028 -7.074 40.552 1.00 76.25 189 VAL A C 1
ATOM 1426 O O . VAL A 1 189 ? -28.741 -6.992 39.358 1.00 76.25 189 VAL A O 1
ATOM 1429 N N . LEU A 1 190 ? -28.599 -6.182 41.450 1.00 74.62 190 LEU A N 1
ATOM 1430 C CA . LEU A 1 190 ? -27.829 -4.992 41.083 1.00 74.62 190 LEU A CA 1
ATOM 1431 C C . LEU A 1 190 ? -26.468 -5.356 40.459 1.00 74.62 190 LEU A C 1
ATOM 1433 O O . LEU A 1 190 ? -26.095 -4.793 39.432 1.00 74.62 190 LEU A O 1
ATOM 1437 N N . GLY A 1 191 ? -25.771 -6.352 41.018 1.00 75.12 191 GLY A N 1
ATOM 1438 C CA . GLY A 1 191 ? -24.517 -6.861 40.462 1.00 75.12 191 GLY A CA 1
ATOM 1439 C C . GLY A 1 191 ? -24.685 -7.472 39.068 1.00 75.12 191 GLY A C 1
ATOM 1440 O O . GLY A 1 191 ? -23.854 -7.230 38.196 1.00 75.12 191 GLY A O 1
ATOM 1441 N N . SER A 1 192 ? -25.776 -8.206 38.816 1.00 73.81 192 SER A N 1
ATOM 1442 C CA . SER A 1 192 ? -26.051 -8.761 37.482 1.00 73.81 192 SER A CA 1
ATOM 1443 C C . SER A 1 192 ? -26.356 -7.696 36.424 1.00 73.81 192 SER A C 1
ATOM 1445 O O . SER A 1 192 ? -25.921 -7.852 35.285 1.00 73.81 192 SER A O 1
ATOM 1447 N N . TYR A 1 193 ? -27.034 -6.601 36.785 1.00 74.12 193 TYR A N 1
ATOM 1448 C CA . TYR A 1 193 ? -27.249 -5.477 35.864 1.00 74.12 193 TYR A CA 1
ATOM 1449 C C . TYR A 1 193 ? -25.925 -4.822 35.455 1.00 74.12 193 TYR A C 1
ATOM 1451 O O . TYR A 1 193 ? -25.689 -4.636 34.266 1.00 74.12 193 TYR A O 1
ATOM 1459 N N . LEU A 1 194 ? -25.037 -4.554 36.418 1.00 76.44 194 LEU A N 1
ATOM 1460 C CA . LEU A 1 194 ? -23.714 -3.976 36.150 1.00 76.44 194 LEU A CA 1
ATOM 1461 C C . LEU A 1 194 ? -22.822 -4.904 35.312 1.00 76.44 194 LEU A C 1
ATOM 1463 O O . LEU A 1 194 ? -22.067 -4.441 34.467 1.00 76.44 194 LEU A O 1
ATOM 1467 N N . ALA A 1 195 ? -22.921 -6.221 35.511 1.00 73.69 195 ALA A N 1
ATOM 1468 C CA . ALA A 1 195 ? -22.173 -7.184 34.706 1.00 73.69 195 ALA A CA 1
ATOM 1469 C C . ALA A 1 195 ? -22.641 -7.220 33.238 1.00 73.69 195 ALA A C 1
ATOM 1471 O O . ALA A 1 195 ? -21.818 -7.370 32.335 1.00 73.69 195 ALA A O 1
ATOM 1472 N N . LEU A 1 196 ? -23.949 -7.086 32.991 1.00 73.56 196 LEU A N 1
ATOM 1473 C CA . LEU A 1 196 ? -24.494 -7.001 31.632 1.00 73.56 196 LEU A CA 1
ATOM 1474 C C . LEU A 1 196 ? -24.096 -5.694 30.938 1.00 73.56 196 LEU A C 1
ATOM 1476 O O . LEU A 1 196 ? -23.793 -5.716 29.747 1.00 73.56 196 LEU A O 1
ATOM 1480 N N . ASP A 1 197 ? -24.061 -4.591 31.683 1.00 75.62 197 ASP A N 1
ATOM 1481 C CA . ASP A 1 197 ? -23.617 -3.287 31.183 1.00 75.62 197 ASP A CA 1
ATOM 1482 C C . ASP A 1 197 ? -22.134 -3.320 30.779 1.00 75.62 197 ASP A C 1
ATOM 1484 O O . ASP A 1 197 ? -21.786 -3.022 29.633 1.00 75.62 197 ASP A O 1
ATOM 1488 N N . ALA A 1 198 ? -21.280 -3.875 31.647 1.00 74.94 198 ALA A N 1
ATOM 1489 C CA . ALA A 1 198 ? -19.862 -4.072 31.363 1.00 74.94 198 ALA A CA 1
ATOM 1490 C C . ALA A 1 198 ? -19.627 -4.948 30.120 1.00 74.94 198 ALA A C 1
ATOM 1492 O O . ALA A 1 198 ? -18.727 -4.672 29.322 1.00 74.94 198 ALA A O 1
ATOM 1493 N N . LEU A 1 199 ? -20.444 -5.992 29.923 1.00 76.31 199 LEU A N 1
ATOM 1494 C CA . LEU A 1 199 ? -20.385 -6.838 28.729 1.00 76.31 199 LEU A CA 1
ATOM 1495 C C . LEU A 1 199 ? -20.793 -6.065 27.464 1.00 76.31 199 LEU A C 1
ATOM 1497 O O . LEU A 1 199 ? -20.135 -6.199 26.430 1.00 76.31 199 LEU A O 1
ATOM 1501 N N . GLY A 1 200 ? -21.847 -5.249 27.539 1.00 74.31 200 GLY A N 1
ATOM 1502 C CA . GLY A 1 200 ? -22.274 -4.378 26.441 1.00 74.31 200 GLY A CA 1
ATOM 1503 C C . GLY A 1 200 ? -21.183 -3.381 26.046 1.00 74.31 200 GLY A C 1
ATOM 1504 O O . GLY A 1 200 ? -20.836 -3.273 24.867 1.00 74.31 200 GLY A O 1
ATOM 1505 N N . SER A 1 201 ? -20.568 -2.738 27.038 1.00 76.75 201 SER A N 1
ATOM 1506 C CA . SER A 1 201 ? -19.421 -1.843 26.861 1.00 76.75 201 SER A CA 1
ATOM 1507 C C . SER A 1 201 ? -18.221 -2.566 26.238 1.00 76.75 201 SER A C 1
ATOM 1509 O O . SER A 1 201 ? -17.628 -2.075 25.275 1.00 76.75 201 SER A O 1
ATOM 1511 N N . ALA A 1 202 ? -17.895 -3.775 26.701 1.00 75.06 202 ALA A N 1
ATOM 1512 C CA . ALA A 1 202 ? -16.815 -4.574 26.124 1.00 75.06 202 ALA A CA 1
ATOM 1513 C C . ALA A 1 202 ? -17.069 -4.927 24.647 1.00 75.06 202 ALA A C 1
ATOM 1515 O O . ALA A 1 202 ? -16.146 -4.866 23.839 1.00 75.06 202 ALA A O 1
ATOM 1516 N N . LEU A 1 203 ? -18.308 -5.242 24.258 1.00 76.31 203 LEU A N 1
ATOM 1517 C CA . LEU A 1 203 ? -18.648 -5.495 22.852 1.00 76.31 203 LEU A CA 1
ATOM 1518 C C . LEU A 1 203 ? -18.485 -4.238 21.985 1.00 76.31 203 LEU A C 1
ATOM 1520 O O . LEU A 1 203 ? -17.921 -4.318 20.893 1.00 76.31 203 LEU A O 1
ATOM 1524 N N . LEU A 1 204 ? -18.910 -3.073 22.483 1.00 73.19 204 LEU A N 1
ATOM 1525 C CA . LEU A 1 204 ? -18.736 -1.790 21.792 1.00 73.19 204 LEU A CA 1
ATOM 1526 C C . LEU A 1 204 ? -17.258 -1.403 21.628 1.00 73.19 204 LEU A C 1
ATOM 1528 O O . LEU A 1 204 ? -16.899 -0.802 20.619 1.00 73.19 204 LEU A O 1
ATOM 1532 N N . PHE A 1 205 ? -16.389 -1.789 22.566 1.00 74.50 205 PHE A N 1
ATOM 1533 C CA . PHE A 1 205 ? -14.944 -1.550 22.479 1.00 74.50 205 PHE A CA 1
ATOM 1534 C C . PHE A 1 205 ? -14.294 -2.238 21.264 1.00 74.50 205 PHE A C 1
ATOM 1536 O O . PHE A 1 205 ? -13.394 -1.681 20.620 1.00 74.50 205 PHE A O 1
ATOM 1543 N N . PHE A 1 206 ? -14.744 -3.449 20.927 1.00 73.00 206 PHE A N 1
ATOM 1544 C CA . PHE A 1 206 ? -14.205 -4.202 19.791 1.00 73.00 206 PHE A CA 1
ATOM 1545 C C . PHE A 1 206 ? -14.821 -3.803 18.450 1.00 73.00 206 PHE A C 1
ATOM 1547 O O . PHE A 1 206 ? -14.244 -4.123 17.410 1.00 73.00 206 PHE A O 1
ATOM 1554 N N . LEU A 1 207 ? -15.926 -3.055 18.447 1.00 71.75 207 LEU A N 1
ATOM 1555 C CA . LEU A 1 207 ? -16.517 -2.563 17.212 1.00 71.75 207 LEU A CA 1
ATOM 1556 C C . LEU A 1 207 ? -15.717 -1.365 16.657 1.00 71.75 207 LEU A C 1
ATOM 1558 O O . LEU A 1 207 ? -15.354 -0.447 17.398 1.00 71.75 207 LEU A O 1
ATOM 1562 N N . PRO A 1 208 ? -15.392 -1.358 15.356 1.00 66.75 208 PRO A N 1
ATOM 1563 C CA . PRO A 1 208 ? -14.840 -0.181 14.691 1.00 66.75 208 PRO A CA 1
ATOM 1564 C C . PRO A 1 208 ? -15.876 0.956 14.677 1.00 66.75 208 PRO A C 1
ATOM 1566 O O . PRO A 1 208 ? -17.048 0.738 14.377 1.00 66.75 208 PRO A O 1
ATOM 1569 N N . THR A 1 209 ? -15.455 2.178 15.018 1.00 66.19 209 THR A N 1
ATOM 1570 C CA . THR A 1 209 ? -16.361 3.326 15.211 1.00 66.19 209 THR A CA 1
ATOM 1571 C C . THR A 1 209 ? -16.718 4.045 13.916 1.00 66.19 209 THR A C 1
ATOM 1573 O O . THR A 1 209 ? -17.809 4.606 13.813 1.00 66.19 209 THR A O 1
ATOM 1576 N N . LYS A 1 210 ? -15.828 4.040 12.918 1.00 65.69 210 LYS A N 1
ATOM 1577 C CA . LYS A 1 210 ? -16.104 4.599 11.591 1.00 65.69 210 LYS A CA 1
ATOM 1578 C C . LYS A 1 210 ? -15.457 3.753 10.505 1.00 65.69 210 LYS A C 1
ATOM 1580 O O . LYS A 1 210 ? -14.254 3.498 10.543 1.00 65.69 210 LYS A O 1
ATOM 1585 N N . HIS A 1 211 ? -16.273 3.387 9.525 1.00 65.19 211 HIS A N 1
ATOM 1586 C CA . HIS A 1 211 ? -15.832 2.881 8.234 1.00 65.19 211 HIS A CA 1
ATOM 1587 C C . HIS A 1 211 ? -16.061 3.983 7.214 1.00 65.19 211 HIS A C 1
ATOM 1589 O O . HIS A 1 211 ? -17.191 4.205 6.778 1.00 65.19 211 HIS A O 1
ATOM 1595 N N . ASN A 1 212 ? -14.998 4.701 6.865 1.00 71.94 212 ASN A N 1
ATOM 1596 C CA . ASN A 1 212 ? -15.050 5.579 5.710 1.00 71.94 212 ASN A CA 1
ATOM 1597 C C . ASN A 1 212 ? -14.582 4.761 4.516 1.00 71.94 212 ASN A C 1
ATOM 1599 O O . ASN A 1 212 ? -13.393 4.480 4.363 1.00 71.94 212 ASN A O 1
ATOM 1603 N N . VAL A 1 213 ? -15.549 4.355 3.704 1.00 74.62 213 VAL A N 1
ATOM 1604 C CA . VAL A 1 213 ? -15.295 3.732 2.411 1.00 74.62 213 VAL A CA 1
ATOM 1605 C C . VAL A 1 213 ? -15.441 4.826 1.372 1.00 74.62 213 VAL A C 1
ATOM 1607 O O . VAL A 1 213 ? -16.519 5.407 1.225 1.00 74.62 213 VAL A O 1
ATOM 1610 N N . VAL A 1 214 ? -14.344 5.149 0.697 1.00 82.88 214 VAL A N 1
ATOM 1611 C CA . VAL A 1 214 ? -14.355 6.113 -0.400 1.00 82.88 214 VAL A CA 1
ATOM 1612 C C . VAL A 1 214 ? -13.848 5.413 -1.646 1.00 82.88 214 VAL A C 1
ATOM 1614 O O . VAL A 1 214 ? -12.687 5.007 -1.714 1.00 82.88 214 VAL A O 1
ATOM 1617 N N . ASP A 1 215 ? -14.733 5.317 -2.631 1.00 84.31 215 ASP A N 1
ATOM 1618 C CA . ASP A 1 215 ? -14.399 4.921 -3.991 1.00 84.31 215 ASP A CA 1
ATOM 1619 C C . ASP A 1 215 ? -14.195 6.175 -4.829 1.00 84.31 215 ASP A C 1
ATOM 1621 O O . ASP A 1 215 ? -15.075 7.038 -4.902 1.00 84.31 215 ASP A O 1
ATOM 1625 N N . PHE A 1 216 ? -13.039 6.289 -5.471 1.00 86.56 216 PHE A N 1
ATOM 1626 C CA . PHE A 1 216 ? -12.798 7.363 -6.426 1.00 86.56 216 PHE A CA 1
ATOM 1627 C C . PHE A 1 216 ? -11.965 6.881 -7.610 1.00 86.56 216 PHE A C 1
ATOM 1629 O O . PHE A 1 216 ? -11.140 5.973 -7.501 1.00 86.56 216 PHE A O 1
ATOM 1636 N N . GLU A 1 217 ? -12.198 7.501 -8.765 1.00 87.19 217 GLU A N 1
ATOM 1637 C CA . GLU A 1 217 ? -11.354 7.314 -9.941 1.00 87.19 217 GLU A CA 1
ATOM 1638 C C . GLU A 1 217 ? -10.106 8.191 -9.806 1.00 87.19 217 GLU A C 1
ATOM 1640 O O . GLU A 1 217 ? -10.200 9.394 -9.552 1.00 87.19 217 GLU A O 1
ATOM 1645 N N . ALA A 1 218 ? -8.938 7.586 -9.990 1.00 89.06 218 ALA A N 1
ATOM 1646 C CA . ALA A 1 218 ? -7.653 8.268 -10.052 1.00 89.06 218 ALA A CA 1
ATOM 1647 C C . ALA A 1 218 ? -6.957 7.970 -11.385 1.00 89.06 218 ALA A C 1
ATOM 1649 O O . ALA A 1 218 ? -7.292 7.010 -12.084 1.00 89.06 218 ALA A O 1
ATOM 1650 N N . GLU A 1 219 ? -5.966 8.785 -11.744 1.00 87.56 219 GLU A N 1
ATOM 1651 C CA . GLU A 1 219 ? -5.056 8.433 -12.833 1.00 87.56 219 GLU A CA 1
ATOM 1652 C C . GLU A 1 219 ? -4.253 7.186 -12.456 1.00 87.56 219 GLU A C 1
ATOM 1654 O O . GLU A 1 219 ? -3.786 7.057 -11.320 1.00 87.56 219 GLU A O 1
ATOM 1659 N N . GLY A 1 220 ? -4.093 6.269 -13.412 1.00 84.62 220 GLY A N 1
ATOM 1660 C CA . GLY A 1 220 ? -3.339 5.051 -13.165 1.00 84.62 220 GLY A CA 1
ATOM 1661 C C . GLY A 1 220 ? -1.864 5.318 -12.901 1.00 84.62 220 GLY A C 1
ATOM 1662 O O . GLY A 1 220 ? -1.282 6.288 -13.401 1.00 84.62 220 GLY A O 1
ATOM 1663 N N . ARG A 1 221 ? -1.230 4.445 -12.124 1.00 87.31 221 ARG A N 1
ATOM 1664 C CA . ARG A 1 221 ? 0.198 4.558 -11.818 1.00 87.31 221 ARG A CA 1
ATOM 1665 C C . ARG A 1 221 ? 1.031 3.828 -12.863 1.00 87.31 221 ARG A C 1
ATOM 1667 O O . ARG A 1 221 ? 0.622 2.817 -13.427 1.00 87.31 221 ARG A O 1
ATOM 1674 N N . TRP A 1 222 ? 2.233 4.345 -13.109 1.00 87.38 222 TRP A N 1
ATOM 1675 C CA . TRP A 1 222 ? 3.222 3.625 -13.901 1.00 87.38 222 TRP A CA 1
ATOM 1676 C C . TRP A 1 222 ? 3.719 2.426 -13.103 1.00 87.38 222 TRP A C 1
ATOM 1678 O O . TRP A 1 222 ? 4.326 2.576 -12.044 1.00 87.38 222 TRP A O 1
ATOM 1688 N N . THR A 1 223 ? 3.469 1.240 -13.635 1.00 87.25 223 THR A N 1
ATOM 1689 C CA . THR A 1 223 ? 4.107 0.004 -13.191 1.00 87.25 223 THR A 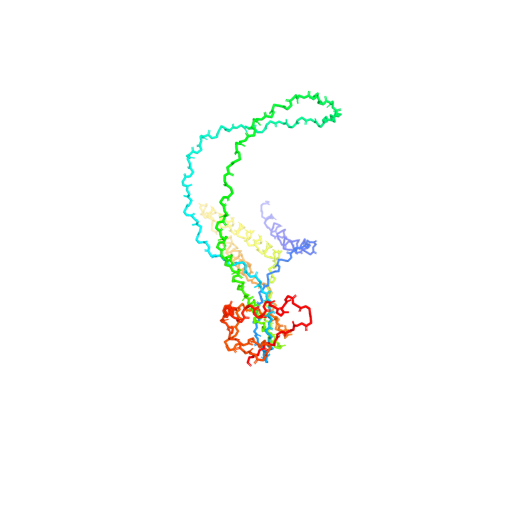CA 1
ATOM 1690 C C . THR A 1 223 ? 5.236 -0.321 -14.153 1.00 87.25 223 THR A C 1
ATOM 1692 O O . THR A 1 223 ? 5.087 -0.152 -15.364 1.00 87.25 223 THR A O 1
ATOM 1695 N N . SER A 1 224 ? 6.380 -0.740 -13.624 1.00 89.31 224 SER A N 1
ATOM 1696 C CA . SER A 1 224 ? 7.523 -1.170 -14.419 1.00 89.31 224 SER A CA 1
ATOM 1697 C C . SER A 1 224 ? 7.805 -2.645 -14.169 1.00 89.31 224 SER A C 1
ATOM 1699 O O . SER A 1 224 ? 7.843 -3.100 -13.026 1.00 89.31 224 SER A O 1
ATOM 1701 N N . SER A 1 225 ? 8.008 -3.393 -15.247 1.00 87.19 225 SER A N 1
ATOM 1702 C CA . SER A 1 225 ? 8.507 -4.764 -15.192 1.00 87.19 225 SER A CA 1
ATOM 1703 C C . SER A 1 225 ? 9.810 -4.855 -15.986 1.00 87.19 225 SER A C 1
ATOM 1705 O O . SER A 1 225 ? 9.823 -4.408 -17.141 1.00 87.19 225 SER A O 1
ATOM 1707 N N . PRO A 1 226 ? 10.885 -5.421 -15.409 1.00 88.44 226 PRO A N 1
ATOM 1708 C CA . PRO A 1 226 ? 12.116 -5.656 -16.150 1.00 88.44 226 PRO A CA 1
ATOM 1709 C C . PRO A 1 226 ? 11.880 -6.705 -17.241 1.00 88.44 226 PRO A C 1
ATOM 1711 O O . PRO A 1 226 ? 11.171 -7.690 -17.017 1.00 88.44 226 PRO A O 1
ATOM 1714 N N . GLY A 1 227 ? 12.478 -6.491 -18.411 1.00 86.81 227 GLY A N 1
ATOM 1715 C CA . GLY A 1 227 ? 12.486 -7.456 -19.510 1.00 86.81 227 GLY A CA 1
ATOM 1716 C C . GLY A 1 227 ? 12.195 -6.830 -20.870 1.00 86.81 227 GLY A C 1
ATOM 1717 O O . GLY A 1 227 ? 11.392 -5.898 -20.995 1.00 86.81 227 GLY A O 1
ATOM 1718 N N . CYS A 1 228 ? 12.848 -7.363 -21.903 1.00 88.19 228 CYS A N 1
ATOM 1719 C CA . CYS A 1 228 ? 12.579 -6.974 -23.281 1.00 88.19 228 CYS A CA 1
ATOM 1720 C C . CYS A 1 228 ? 11.384 -7.774 -23.830 1.00 88.19 228 CYS A C 1
ATOM 1722 O O . CYS A 1 228 ? 11.297 -8.988 -23.622 1.00 88.19 228 CYS A O 1
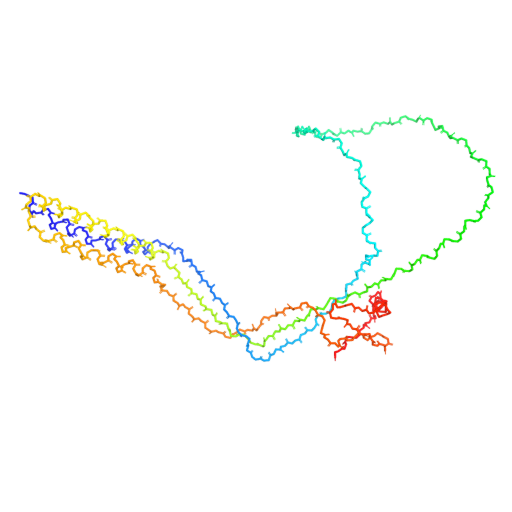ATOM 1724 N N . PRO A 1 229 ? 10.437 -7.126 -24.530 1.00 87.81 229 PRO A N 1
ATOM 1725 C CA . PRO A 1 229 ? 9.342 -7.829 -25.185 1.00 87.81 229 PRO A CA 1
ATOM 1726 C C . PRO A 1 229 ? 9.869 -8.756 -26.291 1.00 87.81 229 PRO A C 1
ATOM 1728 O O . PRO A 1 229 ? 10.841 -8.446 -26.977 1.00 87.81 229 PRO A O 1
ATOM 1731 N N . ALA A 1 230 ? 9.200 -9.894 -26.482 1.00 87.75 230 ALA A N 1
ATOM 1732 C CA . ALA A 1 230 ? 9.554 -10.835 -27.538 1.00 87.75 230 ALA A CA 1
ATOM 1733 C C . ALA A 1 230 ? 9.411 -10.188 -28.928 1.00 87.75 230 ALA A C 1
ATOM 1735 O O . ALA A 1 230 ? 8.419 -9.510 -29.193 1.00 87.75 230 ALA A O 1
ATOM 1736 N N . GLY A 1 231 ? 10.387 -10.431 -29.807 1.00 86.06 231 GLY A N 1
ATOM 1737 C CA . GLY A 1 231 ? 10.409 -9.891 -31.171 1.00 86.06 231 GLY A CA 1
ATOM 1738 C C . GLY A 1 231 ? 11.005 -8.487 -31.297 1.00 86.06 231 GLY A C 1
ATOM 1739 O O . GLY A 1 231 ? 11.032 -7.949 -32.400 1.00 86.06 231 GLY A O 1
ATOM 1740 N N . LEU A 1 232 ? 11.508 -7.903 -30.203 1.00 88.88 232 LEU A N 1
ATOM 1741 C CA . LEU A 1 232 ? 12.246 -6.646 -30.259 1.00 88.88 232 LEU A CA 1
ATOM 1742 C C . LEU A 1 232 ? 13.503 -6.808 -31.123 1.00 88.88 232 LEU A C 1
ATOM 1744 O O . LEU A 1 232 ? 14.333 -7.686 -30.883 1.00 88.88 232 LEU A O 1
ATOM 1748 N N . THR A 1 233 ? 13.659 -5.926 -32.106 1.00 90.25 233 THR A N 1
ATOM 1749 C CA . THR A 1 233 ? 14.827 -5.890 -32.986 1.00 90.25 233 THR A CA 1
ATOM 1750 C C . THR A 1 233 ? 15.520 -4.537 -32.925 1.00 90.25 233 THR A C 1
ATOM 1752 O O . THR A 1 233 ? 14.879 -3.485 -32.944 1.00 90.25 233 THR A O 1
ATOM 1755 N N . ALA A 1 234 ? 16.848 -4.558 -32.867 1.00 87.56 234 ALA A N 1
ATOM 1756 C CA . ALA A 1 234 ? 17.686 -3.376 -33.002 1.00 87.56 234 ALA A CA 1
ATOM 1757 C C . ALA A 1 234 ? 18.131 -3.238 -34.459 1.00 87.56 234 ALA A C 1
ATOM 1759 O O . ALA A 1 234 ? 18.792 -4.123 -35.002 1.00 87.56 234 ALA A O 1
ATOM 1760 N N . SER A 1 235 ? 17.759 -2.137 -35.104 1.00 88.06 235 SER A N 1
ATOM 1761 C CA . SER A 1 235 ? 18.157 -1.812 -36.468 1.00 88.06 235 SER A CA 1
ATOM 1762 C C . SER A 1 235 ? 19.319 -0.822 -36.457 1.00 88.06 235 SER A C 1
ATOM 1764 O O . SER A 1 235 ? 19.163 0.330 -36.046 1.00 88.06 235 SER A O 1
ATOM 1766 N N . VAL A 1 236 ? 20.476 -1.266 -36.948 1.00 86.19 236 VAL A N 1
ATOM 1767 C CA . VAL A 1 236 ? 21.702 -0.466 -37.067 1.00 86.19 236 VAL A CA 1
ATOM 1768 C C . VAL A 1 236 ? 22.201 -0.533 -38.503 1.00 86.19 236 VAL A C 1
ATOM 1770 O O . VAL A 1 236 ? 22.438 -1.617 -39.034 1.00 86.19 236 VAL A O 1
ATOM 1773 N N . GLY A 1 237 ? 22.345 0.621 -39.162 1.00 83.31 237 GLY A N 1
ATOM 1774 C CA . GLY A 1 237 ? 22.882 0.683 -40.528 1.00 83.31 237 GLY A CA 1
ATOM 1775 C C . GLY A 1 237 ? 22.107 -0.165 -41.549 1.00 83.31 237 GLY A C 1
ATOM 1776 O O . GLY A 1 237 ? 22.705 -0.731 -42.461 1.00 83.31 237 GLY A O 1
ATOM 1777 N N . GLY A 1 238 ? 20.788 -0.314 -41.369 1.00 84.56 238 GLY A N 1
ATOM 1778 C CA . GLY A 1 238 ? 19.922 -1.129 -42.233 1.00 84.56 238 GLY A CA 1
ATOM 1779 C C . GLY A 1 238 ? 19.956 -2.639 -41.963 1.00 84.56 238 GLY A C 1
ATOM 1780 O O . GLY A 1 238 ? 19.312 -3.391 -42.693 1.00 84.56 238 GLY A O 1
ATOM 1781 N N . ARG A 1 239 ? 20.676 -3.096 -40.930 1.00 86.44 239 ARG A N 1
ATOM 1782 C CA . ARG A 1 239 ? 20.667 -4.490 -40.458 1.00 86.44 239 ARG A CA 1
ATOM 1783 C C . ARG A 1 239 ? 19.869 -4.606 -39.168 1.00 86.44 239 ARG A C 1
ATOM 1785 O O . ARG A 1 239 ? 20.025 -3.771 -38.285 1.00 86.44 239 ARG A O 1
ATOM 1792 N N . SER A 1 240 ? 19.050 -5.646 -39.060 1.00 88.62 240 SER A N 1
ATOM 1793 C CA . SER A 1 240 ? 18.240 -5.942 -37.877 1.00 88.62 240 SER A CA 1
ATOM 1794 C C . SER A 1 240 ? 18.862 -7.063 -37.049 1.00 88.62 240 SER A C 1
ATOM 1796 O O . SER A 1 240 ? 19.107 -8.146 -37.581 1.00 88.62 240 SER A O 1
ATOM 1798 N N . TYR A 1 241 ? 19.036 -6.822 -35.756 1.00 89.38 241 TYR A N 1
ATOM 1799 C CA . TYR A 1 241 ? 19.530 -7.780 -34.770 1.00 89.38 241 TYR A CA 1
ATOM 1800 C C . TYR A 1 241 ? 18.414 -8.114 -33.782 1.00 89.38 241 TYR A C 1
ATOM 1802 O O . TYR A 1 241 ? 17.730 -7.209 -33.304 1.00 89.38 241 TYR A O 1
ATOM 1810 N N . GLN A 1 242 ? 18.206 -9.397 -33.491 1.00 88.88 242 GLN A N 1
ATOM 1811 C CA . GLN A 1 242 ? 17.223 -9.826 -32.493 1.00 88.88 242 GLN A CA 1
ATOM 1812 C C . GLN A 1 242 ? 17.736 -9.507 -31.086 1.00 88.88 242 GLN A C 1
ATOM 1814 O O . GLN A 1 242 ? 18.904 -9.752 -30.782 1.00 88.88 242 GLN A O 1
ATOM 1819 N N . VAL A 1 243 ? 16.865 -8.957 -30.240 1.00 88.88 243 VAL A N 1
ATOM 1820 C CA . VAL A 1 243 ? 17.159 -8.706 -28.825 1.00 88.88 243 VAL A CA 1
ATOM 1821 C C . VAL A 1 243 ? 16.566 -9.850 -28.013 1.00 88.88 243 VAL A C 1
ATOM 1823 O O . VAL A 1 243 ? 15.362 -10.115 -28.082 1.00 88.88 243 VAL A O 1
ATOM 1826 N N . ALA A 1 244 ? 17.408 -10.548 -27.255 1.00 88.06 244 ALA A N 1
ATOM 1827 C CA . ALA A 1 244 ? 16.948 -11.610 -26.375 1.00 88.06 244 ALA A CA 1
ATOM 1828 C C . ALA A 1 244 ? 16.076 -11.043 -25.225 1.00 88.06 244 ALA A C 1
ATOM 1830 O O . ALA A 1 244 ? 16.143 -9.849 -24.920 1.00 88.06 244 ALA A O 1
ATOM 1831 N N . PRO A 1 245 ? 15.227 -11.859 -24.568 1.00 84.75 245 PRO A N 1
ATOM 1832 C CA . PRO A 1 245 ? 14.339 -11.383 -23.495 1.00 84.75 245 PRO A CA 1
ATOM 1833 C C . PRO A 1 245 ? 15.066 -10.742 -22.300 1.00 84.75 245 PRO A C 1
ATOM 1835 O O . PRO A 1 245 ? 14.495 -9.901 -21.603 1.00 84.75 245 PRO A O 1
ATOM 1838 N N . ASP A 1 246 ? 16.321 -11.132 -22.078 1.00 85.12 246 ASP A N 1
ATOM 1839 C CA . ASP A 1 246 ? 17.254 -10.594 -21.080 1.00 85.12 246 ASP A CA 1
ATOM 1840 C C . ASP A 1 246 ? 18.010 -9.340 -21.562 1.00 85.12 246 ASP A C 1
ATOM 1842 O O . ASP A 1 246 ? 18.872 -8.820 -20.851 1.00 85.12 246 ASP A O 1
ATOM 1846 N N . GLY A 1 247 ? 17.696 -8.845 -22.761 1.00 84.94 247 GLY A N 1
ATOM 1847 C CA . GLY A 1 247 ? 18.307 -7.659 -23.350 1.00 84.94 247 GLY A CA 1
ATOM 1848 C C . GLY A 1 247 ? 19.668 -7.886 -23.985 1.00 84.94 247 GLY A C 1
ATOM 1849 O O . GLY A 1 247 ? 20.306 -6.917 -24.401 1.00 84.94 247 GLY A O 1
ATOM 1850 N N . VAL A 1 248 ? 20.131 -9.133 -24.079 1.00 85.75 248 VAL A N 1
ATOM 1851 C CA . VAL A 1 248 ? 21.410 -9.441 -24.718 1.00 85.75 248 VAL A CA 1
ATOM 1852 C C . VAL A 1 248 ? 21.256 -9.384 -26.240 1.00 85.75 248 VAL A C 1
ATOM 1854 O O . VAL A 1 248 ? 20.327 -9.950 -26.822 1.00 85.75 248 VAL A O 1
ATOM 1857 N N . LEU A 1 249 ? 22.176 -8.671 -26.885 1.00 84.88 249 LEU A N 1
ATOM 1858 C CA . LEU A 1 249 ? 22.349 -8.665 -28.336 1.00 84.88 249 LEU A CA 1
ATOM 1859 C C . LEU A 1 249 ? 23.387 -9.722 -28.726 1.00 84.88 249 LEU A C 1
ATOM 1861 O O . LEU A 1 249 ? 24.366 -9.931 -28.009 1.00 84.88 249 LEU A O 1
ATOM 1865 N N . GLU A 1 250 ? 23.215 -10.350 -29.890 1.00 83.75 250 GLU A N 1
ATOM 1866 C CA . GLU A 1 250 ? 24.273 -11.173 -30.493 1.00 83.75 250 GLU A CA 1
ATOM 1867 C C . GLU A 1 250 ? 25.566 -10.356 -30.650 1.00 83.75 250 GLU A C 1
ATOM 1869 O O . GLU A 1 250 ? 25.501 -9.149 -30.886 1.00 83.75 250 GLU A O 1
ATOM 1874 N N . ALA A 1 251 ? 26.735 -10.999 -30.542 1.00 79.62 251 ALA A N 1
ATOM 1875 C CA . ALA A 1 251 ? 28.042 -10.328 -30.488 1.00 79.62 251 ALA A CA 1
ATOM 1876 C C . ALA A 1 251 ? 28.243 -9.281 -31.605 1.00 79.62 251 ALA A C 1
ATOM 1878 O O . ALA A 1 251 ? 28.599 -8.135 -31.326 1.00 79.62 251 ALA A O 1
ATOM 1879 N N . ASP A 1 252 ? 27.905 -9.638 -32.849 1.00 82.56 252 ASP A N 1
ATOM 1880 C CA . ASP A 1 252 ? 27.971 -8.734 -34.004 1.00 82.56 252 ASP A CA 1
ATOM 1881 C C . ASP A 1 252 ? 27.028 -7.525 -33.872 1.00 82.56 252 ASP A C 1
ATOM 1883 O O . ASP A 1 252 ? 27.362 -6.416 -34.293 1.00 82.56 252 ASP A O 1
ATOM 1887 N N . GLY A 1 253 ? 25.838 -7.724 -33.301 1.00 81.62 253 GLY A N 1
ATOM 1888 C CA . GLY A 1 253 ? 24.860 -6.664 -33.057 1.00 81.62 253 GLY A CA 1
ATOM 1889 C C . GLY A 1 253 ? 25.272 -5.753 -31.905 1.00 81.62 253 GLY A C 1
ATOM 1890 O O . GLY A 1 253 ? 25.197 -4.531 -32.032 1.00 81.62 253 GLY A O 1
ATOM 1891 N N . GLY A 1 254 ? 25.772 -6.334 -30.813 1.00 82.81 254 GLY A N 1
ATOM 1892 C CA . GLY A 1 254 ? 26.280 -5.606 -29.653 1.00 82.81 254 GLY A CA 1
ATOM 1893 C C . GLY A 1 254 ? 27.426 -4.667 -30.022 1.00 82.81 254 GLY A C 1
ATOM 1894 O O . GLY A 1 254 ? 27.372 -3.484 -29.687 1.00 82.81 254 GLY A O 1
ATOM 1895 N N . ALA A 1 255 ? 28.400 -5.148 -30.801 1.00 82.44 255 ALA A N 1
ATOM 1896 C CA . ALA A 1 255 ? 29.523 -4.336 -31.271 1.00 82.44 255 ALA A CA 1
ATOM 1897 C C . ALA A 1 255 ? 29.068 -3.141 -32.130 1.00 82.44 255 ALA A C 1
ATOM 1899 O O . ALA A 1 255 ? 29.562 -2.026 -31.967 1.00 82.44 255 ALA A O 1
ATOM 1900 N N . ARG A 1 256 ? 28.078 -3.343 -33.010 1.00 82.25 256 ARG A N 1
ATOM 1901 C CA . ARG A 1 256 ? 27.531 -2.277 -33.868 1.00 82.25 256 ARG A CA 1
ATOM 1902 C C . ARG A 1 256 ? 26.714 -1.252 -33.094 1.00 82.25 256 ARG A C 1
ATOM 1904 O O . ARG A 1 256 ? 26.827 -0.060 -33.363 1.00 82.25 256 ARG A O 1
ATOM 1911 N N . VAL A 1 257 ? 25.902 -1.696 -32.135 1.00 82.62 257 VAL A N 1
ATOM 1912 C CA . VAL A 1 257 ? 25.156 -0.793 -31.247 1.00 82.62 257 VAL A CA 1
ATOM 1913 C C . VAL A 1 257 ? 26.126 0.017 -30.383 1.00 82.62 257 VAL A C 1
ATOM 1915 O O . VAL A 1 257 ? 25.939 1.223 -30.240 1.00 82.62 257 VAL A O 1
ATOM 1918 N N . TYR A 1 258 ? 27.192 -0.609 -29.876 1.00 83.06 258 TYR A N 1
ATOM 1919 C CA . TYR A 1 258 ? 28.254 0.079 -29.141 1.00 83.06 258 TYR A CA 1
ATOM 1920 C C . TYR A 1 258 ? 28.939 1.158 -29.986 1.00 83.06 258 TYR A C 1
ATOM 1922 O O . TYR A 1 258 ? 29.065 2.296 -29.545 1.00 83.06 258 TYR A O 1
ATOM 1930 N N . GLU A 1 259 ? 29.342 0.812 -31.212 1.00 82.50 259 GLU A N 1
ATOM 1931 C CA . GLU A 1 259 ? 30.007 1.720 -32.154 1.00 82.50 259 GLU A CA 1
ATOM 1932 C C . GLU A 1 259 ? 29.143 2.959 -32.452 1.00 82.50 259 GLU A C 1
ATOM 1934 O O . GLU A 1 259 ? 29.643 4.086 -32.463 1.00 82.50 259 GLU A O 1
ATOM 1939 N N . GLN A 1 260 ? 27.831 2.768 -32.630 1.00 82.38 260 GLN A N 1
ATOM 1940 C CA . GLN A 1 260 ? 26.890 3.874 -32.829 1.00 82.38 260 GLN A CA 1
ATOM 1941 C C . GLN A 1 260 ? 26.723 4.721 -31.564 1.00 82.38 260 GLN A C 1
ATOM 1943 O O . GLN A 1 260 ? 26.767 5.939 -31.656 1.00 82.38 260 GLN A O 1
ATOM 1948 N N . LEU A 1 261 ? 26.597 4.104 -30.385 1.00 80.19 261 LEU A N 1
ATOM 1949 C CA . LEU A 1 261 ? 26.483 4.824 -29.109 1.00 80.19 261 LEU A CA 1
ATOM 1950 C C . LEU A 1 261 ? 27.733 5.635 -28.754 1.00 80.19 261 LEU A C 1
ATOM 1952 O O . LEU A 1 261 ? 27.628 6.688 -28.128 1.00 80.19 261 LEU A O 1
ATOM 1956 N N . ALA A 1 262 ? 28.911 5.144 -29.136 1.00 80.06 262 ALA A N 1
ATOM 1957 C CA . ALA A 1 262 ? 30.181 5.826 -28.924 1.00 80.06 262 ALA A CA 1
ATOM 1958 C C . ALA A 1 262 ? 30.397 7.000 -29.896 1.00 80.06 262 ALA A C 1
ATOM 1960 O O . ALA A 1 262 ? 31.254 7.850 -29.643 1.00 80.06 262 ALA A O 1
ATOM 1961 N N . THR A 1 263 ? 29.632 7.062 -30.992 1.00 78.88 263 THR A N 1
ATOM 1962 C CA . THR A 1 263 ? 29.755 8.115 -31.999 1.00 78.88 263 THR A CA 1
ATOM 1963 C C . THR A 1 263 ? 28.628 9.141 -31.828 1.00 78.88 263 THR A C 1
ATOM 1965 O O . THR A 1 263 ? 27.458 8.798 -31.997 1.00 78.88 263 THR A O 1
ATOM 1968 N N . PRO A 1 264 ? 28.926 10.414 -31.508 1.00 61.69 264 PRO A N 1
ATOM 1969 C CA . PRO A 1 264 ? 27.895 11.448 -31.447 1.00 61.69 264 PRO A CA 1
ATOM 1970 C C . PRO A 1 264 ? 27.184 11.574 -32.809 1.00 61.69 264 PRO A C 1
ATOM 1972 O O . PRO A 1 264 ? 27.820 11.454 -33.851 1.00 61.69 264 PRO A O 1
ATOM 1975 N N . ASP A 1 265 ? 25.863 11.786 -32.788 1.00 71.44 265 ASP A N 1
ATOM 1976 C CA . ASP A 1 265 ? 24.945 11.870 -33.948 1.00 71.44 265 ASP A CA 1
ATOM 1977 C C . ASP A 1 265 ? 24.548 10.541 -34.624 1.00 71.44 265 ASP A C 1
ATOM 1979 O O . ASP A 1 265 ? 23.784 10.528 -35.597 1.00 71.44 265 ASP A O 1
ATOM 1983 N N . HIS A 1 266 ? 24.989 9.402 -34.090 1.00 70.50 266 HIS A N 1
ATOM 1984 C CA . HIS A 1 266 ? 24.601 8.078 -34.565 1.00 70.50 266 HIS A CA 1
ATOM 1985 C C . HIS A 1 266 ? 23.591 7.416 -33.617 1.00 70.50 266 HIS A C 1
ATOM 1987 O O . HIS A 1 266 ? 23.872 7.109 -32.463 1.00 70.50 266 HIS A O 1
ATOM 1993 N N . GLY A 1 267 ? 22.365 7.232 -34.112 1.00 73.31 267 GLY A N 1
ATOM 1994 C CA . GLY A 1 267 ? 21.279 6.564 -33.400 1.00 73.31 267 GLY A CA 1
ATOM 1995 C C . GLY A 1 267 ? 20.984 5.191 -33.996 1.00 73.31 267 GLY A C 1
ATOM 1996 O O . GLY A 1 267 ? 21.143 4.973 -35.196 1.00 73.31 267 GLY A O 1
ATOM 1997 N N . PHE A 1 268 ? 20.503 4.274 -33.165 1.00 79.12 268 PHE A N 1
ATOM 1998 C CA . PHE A 1 268 ? 19.910 3.018 -33.617 1.00 79.12 268 PHE A CA 1
ATOM 1999 C C . PHE A 1 268 ? 18.390 3.074 -33.454 1.00 79.12 268 PHE A C 1
ATOM 2001 O O . PHE A 1 268 ? 17.871 3.764 -32.576 1.00 79.12 268 PHE A O 1
ATOM 2008 N N . GLU A 1 269 ? 17.667 2.358 -34.311 1.00 82.06 269 GLU A N 1
ATOM 2009 C CA . GLU A 1 269 ? 16.206 2.306 -34.265 1.00 82.06 269 GLU A CA 1
ATOM 2010 C C . GLU A 1 269 ? 15.765 0.980 -33.643 1.00 82.06 269 GLU A C 1
ATOM 2012 O O . GLU A 1 269 ? 16.176 -0.088 -34.094 1.00 82.06 269 GLU A O 1
ATOM 2017 N N . LEU A 1 270 ? 14.923 1.032 -32.613 1.00 80.31 270 LEU A N 1
ATOM 2018 C CA . LEU A 1 270 ? 14.300 -0.156 -32.035 1.00 80.31 270 LEU A CA 1
ATOM 2019 C C . LEU A 1 270 ? 12.937 -0.380 -32.685 1.00 80.31 270 LEU A C 1
ATOM 2021 O O . LEU A 1 270 ? 12.107 0.530 -32.714 1.00 80.31 270 LEU A O 1
ATOM 2025 N N . ARG A 1 271 ? 12.706 -1.592 -33.190 1.00 82.12 271 ARG A N 1
ATOM 2026 C CA . ARG A 1 271 ? 11.451 -1.988 -33.840 1.00 82.12 271 ARG A CA 1
ATOM 2027 C C . ARG A 1 271 ? 10.853 -3.203 -33.146 1.00 82.12 271 ARG A C 1
ATOM 2029 O O . ARG A 1 271 ? 11.579 -4.130 -32.786 1.00 82.12 271 ARG A O 1
ATOM 2036 N N . LEU A 1 272 ? 9.535 -3.172 -32.973 1.00 75.69 272 LEU A N 1
ATOM 2037 C CA . LEU A 1 272 ? 8.719 -4.256 -32.433 1.00 75.69 272 LEU A CA 1
ATOM 2038 C C . LEU A 1 272 ? 7.750 -4.755 -33.506 1.00 75.69 272 LEU A C 1
ATOM 2040 O O . LEU A 1 272 ? 7.218 -3.885 -34.235 1.00 75.69 272 LEU A O 1
#

Foldseek 3Di:
DPPPVVVVVVVVVVCVVVVLVVVLVVDPDDWDKDKDKDKDFDADKDKDKDKDKDWDQDPPDDPDPPPPDDDDDDDDDDDDDDDDDDDDDDDDDDDDDDDDDDDDDDDDDPDPDPPDPPDPDRLTWMFIWIKIKMWRQKIWMKMKMFTLPVSLLVVLLVLLVVLLVQLVVLVVVCVVCVVVVHPDCVSVVSSVVSNVSSVVSVVVSPDGPDIDIDIDMDTTDIDIDIWDDAPKWKAAPNDTWGQDRRRTTDSVVRVRCVVQVVDPPRDIDIDD

Secondary structure (DSSP, 8-state):
-TTSHHHHHHHHHTHHHHHHHHHHTTS----EEEEEEEEEEEEEEEEEEEEEEEEPPP---PPPP---PPPPPPPP----PPPPPP-----PPPP-----PPPPPP----PPPPPPPPPPP----EEEEEEEEEEEEEEEEEEEEEEE-HHHHHHHHHHHHHHHHHHHHHHHHHHHHHHTT----HHHHHHHHHHHHHHHHHHHHHS-SEEEEEEEEEPPPPEEEESPPTT-EEEETTEEEEBPTTSBBPHHHHHHHHHHHHSTT---EEE-

pLDDT: mean 70.09, std 14.8, range [42.41, 91.31]

Radius of gyration: 42.85 Å; chains: 1; bounding box: 110×43×104 Å